Protein AF-A0A1V5A5C5-F1 (afdb_monomer_lite)

Secondary structure (DSSP, 8-state):
--EE-TTT-PEEPTT-SB-TTT-PBPPPPPPPPPPPPPPPPPPPPPP--PPPPPPPP---PPPP----SSHHHHHHHHHHTSS------PPPPP---------PPPP---PPPPP---------------------HHHHHHHHHHHHHTTT-SB--PPPP-SSPBPEEEES--HHHHHHHHHHHHHHHHH-SS--B-SSPEESS-SSEEEEEE-HHHHHT---SSS-GGG-EEEEETTEEEEEEETTEEEEETT--HHHHHHHHHHHHHHHTT--S-BSS-TTSTTBTTT----S--HHHHHHHHHHTSTT--TT-BHHHHHHHHH--

Foldseek 3Di:
DFDADPVPRHTDDPPDQADPVPRHGDDDDDPDDDDDDDDDDDDDDDDDDDDDDDDDDDDDDDDDDDDDPPVVVVVVVVVVVVPDDDDDDDDDDDDDDDDDDDDDDDDDDDDDDDDDDDDDDDDPPPPPPPPPVVQDLVNLLVVLLQQQCVVPDFWQAADAFDPDAFAEEEEPDDVVLLVLVLVVQVLLQVQFDGHHHDSHYHYDQDTNAYEYEDAQVVVVPDDCPDPPVVLWDWDDDPNGTQWITRQRYIYGHNPDDDQSNLLSSVVNVVSNRRRVGADPDDCQASRHPDVSRHNDHDPSRSSSSSLSRDPLHGGGDGSVSSCCVRPPD

pLDDT: mean 77.26, std 22.1, range [31.77, 98.44]

Sequence (329 aa):
MARFCEKCGASLAGNAQFCEECGAPVPAEAPAPPPQPNASAPAPLPGLGTPPKKGPAPSKKGLPLPLIIGAGAAVVILIAAIAIVPGLISPEPANGSLPGGTIPPTPTSSLEPGPVDTAPSETEVAVQVTRDTGISTEDINLHFMDVAFGGGNLFLERLPLSSKRTTISLNAGEESDKVLIESFASNFNLLSQSNKLFENTKTGQTGDIRIKFLPSDGLKAIDLTSDMKWLNREYTRDGITCAKIKGYDIYLNSDMEGDMRDHYLLRSLLYTLGFKGDSLHYQDSIFAYPENTMTELSFLDEKTLQVMYGLGMNNGMTVEDVKRVLFFR

Radius of gyration: 32.66 Å; chains: 1; bounding box: 75×74×102 Å

Structure (mmCIF, N/CA/C/O backbone):
data_AF-A0A1V5A5C5-F1
#
_entry.id   AF-A0A1V5A5C5-F1
#
loop_
_atom_site.group_PDB
_atom_site.id
_atom_site.type_symbol
_atom_site.label_atom_id
_atom_site.label_alt_id
_atom_site.label_comp_id
_atom_site.label_asym_id
_atom_site.label_entity_id
_atom_site.label_seq_id
_atom_site.pdbx_PDB_ins_code
_atom_site.Cartn_x
_atom_site.Cartn_y
_atom_site.Cartn_z
_atom_site.occupancy
_atom_site.B_iso_or_equiv
_atom_site.auth_seq_id
_atom_site.auth_comp_id
_atom_site.auth_asym_id
_atom_site.auth_atom_id
_atom_site.pdbx_PDB_model_num
ATOM 1 N N . MET A 1 1 ? -12.096 25.585 36.756 1.00 53.38 1 MET A N 1
ATOM 2 C CA . MET A 1 1 ? -11.545 24.299 36.278 1.00 53.38 1 MET A CA 1
ATOM 3 C C . MET A 1 1 ? -11.355 24.434 34.778 1.00 53.38 1 MET A C 1
ATOM 5 O O . MET A 1 1 ? -12.275 24.923 34.136 1.00 53.38 1 MET A O 1
ATOM 9 N N . ALA A 1 2 ? -10.172 24.127 34.242 1.00 62.50 2 ALA A N 1
ATOM 10 C CA . ALA A 1 2 ? -9.952 24.162 32.795 1.00 62.50 2 ALA A CA 1
ATOM 11 C C . ALA A 1 2 ? -10.708 22.992 32.151 1.00 62.50 2 ALA A C 1
ATOM 13 O O . ALA A 1 2 ? -10.611 21.865 32.637 1.00 62.50 2 ALA A O 1
ATOM 14 N N . ARG A 1 3 ? -11.501 23.276 31.116 1.00 79.75 3 ARG A N 1
ATOM 15 C CA . ARG A 1 3 ? -12.248 22.275 30.345 1.00 79.75 3 ARG A CA 1
ATOM 16 C C . ARG A 1 3 ? -11.501 22.037 29.040 1.00 79.75 3 ARG A C 1
ATOM 18 O O . ARG A 1 3 ? -10.964 22.986 28.476 1.00 79.75 3 ARG A O 1
ATOM 25 N N . PHE A 1 4 ? -11.466 20.797 28.571 1.00 88.19 4 PHE A N 1
ATOM 26 C CA . PHE A 1 4 ? -10.759 20.421 27.347 1.00 88.19 4 PHE A CA 1
ATOM 27 C C . PHE A 1 4 ? -11.715 19.735 26.377 1.00 88.19 4 PHE A C 1
ATOM 29 O O . PHE A 1 4 ? -12.652 19.058 26.795 1.00 88.19 4 PHE A O 1
ATOM 36 N N . CYS A 1 5 ? -11.487 19.926 25.082 1.00 88.38 5 CYS A N 1
ATOM 37 C CA . CYS A 1 5 ? -12.267 19.286 24.038 1.00 88.38 5 CYS A CA 1
ATOM 38 C C . CYS A 1 5 ? -11.999 17.780 24.026 1.00 88.38 5 CYS A C 1
ATOM 40 O O . CYS A 1 5 ? -10.864 17.352 23.839 1.00 88.38 5 CYS A O 1
ATOM 42 N N . GLU A 1 6 ? -13.047 16.969 24.134 1.00 85.44 6 GLU A N 1
ATOM 43 C CA . GLU A 1 6 ? -12.933 15.504 24.108 1.00 85.44 6 GLU A CA 1
ATOM 44 C C . GLU A 1 6 ? -12.547 14.951 22.724 1.00 85.44 6 GLU A C 1
ATOM 46 O O . GLU A 1 6 ? -12.132 13.800 22.610 1.00 85.44 6 GLU A O 1
ATOM 51 N N . LYS A 1 7 ? -12.667 15.764 21.663 1.00 86.75 7 LYS A N 1
ATOM 52 C CA . LYS A 1 7 ? -12.306 15.380 20.290 1.00 86.75 7 LYS A CA 1
ATOM 53 C C . LYS A 1 7 ? -10.852 15.680 19.928 1.00 86.75 7 LYS A C 1
ATOM 55 O O . LYS A 1 7 ? -10.238 14.859 19.257 1.00 86.75 7 LYS A O 1
ATOM 60 N N . CYS A 1 8 ? -10.309 16.832 20.330 1.00 88.19 8 CYS A N 1
ATOM 61 C CA . CYS A 1 8 ? -8.962 17.263 19.922 1.00 88.19 8 CYS A CA 1
ATOM 62 C C . CYS A 1 8 ? -8.024 17.645 21.080 1.00 88.19 8 CYS A C 1
ATOM 64 O O . CYS A 1 8 ? -6.849 17.906 20.844 1.00 88.19 8 CYS A O 1
ATOM 66 N N . GLY A 1 9 ? -8.514 17.698 22.322 1.00 87.62 9 GLY A N 1
ATOM 67 C CA . GLY A 1 9 ? -7.718 18.045 23.504 1.00 87.62 9 GLY A CA 1
ATOM 68 C C . GLY A 1 9 ? -7.466 19.543 23.719 1.00 87.62 9 GLY A C 1
ATOM 69 O O . GLY A 1 9 ? -6.810 19.904 24.693 1.00 87.62 9 GLY A O 1
ATOM 70 N N . ALA A 1 10 ? -7.988 20.426 22.861 1.00 89.69 10 ALA A N 1
ATOM 71 C CA . ALA A 1 10 ? -7.821 21.874 23.008 1.00 89.69 10 ALA A CA 1
ATOM 72 C C . ALA A 1 10 ? -8.503 22.418 24.275 1.00 89.69 10 ALA A C 1
ATOM 74 O O . ALA A 1 10 ? -9.561 21.931 24.678 1.00 89.69 10 ALA A O 1
ATOM 75 N N . SER A 1 11 ? -7.920 23.452 24.888 1.00 88.38 11 SER A N 1
ATOM 76 C CA . SER A 1 11 ? -8.532 24.142 26.030 1.00 88.38 11 SER A CA 1
ATOM 77 C C . SER A 1 11 ? -9.768 24.914 25.574 1.00 88.38 11 SER A C 1
ATOM 79 O O . SER A 1 11 ? -9.698 25.716 24.649 1.00 88.38 11 SER A O 1
ATOM 81 N N . LEU A 1 12 ? -10.896 24.699 26.243 1.00 84.31 12 LEU A N 1
ATOM 82 C CA . LEU A 1 12 ? -12.166 25.347 25.938 1.00 84.31 12 LEU A CA 1
ATOM 83 C C . LEU A 1 12 ? -12.383 26.557 26.849 1.00 84.31 12 LEU A C 1
ATOM 85 O O . LEU A 1 12 ? -12.164 26.485 28.063 1.00 84.31 12 LEU A O 1
ATOM 89 N N . ALA A 1 13 ? -12.866 27.660 26.275 1.00 78.25 13 ALA A N 1
ATOM 90 C CA . ALA A 1 13 ? -13.385 28.775 27.058 1.00 78.25 13 ALA A CA 1
ATOM 91 C C . ALA A 1 13 ? -14.605 28.316 27.881 1.00 78.25 13 ALA A C 1
ATOM 93 O O . ALA A 1 13 ? -15.358 27.436 27.463 1.00 78.25 13 ALA A O 1
ATOM 94 N N . GLY A 1 14 ? -14.804 28.895 29.070 1.00 71.25 14 GLY A N 1
ATOM 95 C CA . GLY A 1 14 ? -15.734 28.365 30.083 1.00 71.25 14 GLY A CA 1
ATOM 96 C C . GLY A 1 14 ? -17.193 28.192 29.630 1.00 71.25 14 GLY A C 1
ATOM 97 O O . GLY A 1 14 ? -17.904 27.364 30.195 1.00 71.25 14 GLY A O 1
ATOM 98 N N . ASN A 1 15 ? -17.621 28.929 28.604 1.00 75.00 15 ASN A N 1
ATOM 99 C CA . ASN A 1 15 ? -18.960 28.895 28.013 1.00 75.00 15 ASN A CA 1
ATOM 100 C C . ASN A 1 15 ? -18.966 28.532 26.513 1.00 75.00 15 ASN A C 1
ATOM 102 O O . ASN A 1 15 ? -19.977 28.759 25.846 1.00 75.00 15 ASN A O 1
ATOM 106 N N . ALA A 1 16 ? -17.865 27.998 25.974 1.00 78.75 16 ALA A N 1
ATOM 107 C CA . ALA A 1 16 ? -17.783 27.603 24.572 1.00 78.75 16 ALA A CA 1
ATOM 108 C C . ALA A 1 16 ? -18.803 26.493 24.265 1.00 78.75 16 ALA A C 1
ATOM 110 O O . ALA A 1 16 ? -18.774 25.434 24.887 1.00 78.75 16 ALA A O 1
ATOM 111 N N . GLN A 1 17 ? -19.707 26.749 23.315 1.00 82.88 17 GLN A N 1
ATOM 112 C CA . GLN A 1 17 ? -20.674 25.763 22.802 1.00 82.88 17 GLN A CA 1
ATOM 113 C C . GLN A 1 17 ? -20.057 24.872 21.713 1.00 82.88 17 GLN A C 1
ATOM 115 O O . GLN A 1 17 ? -20.564 23.792 21.431 1.00 82.88 17 GLN A O 1
ATOM 120 N N . PHE A 1 18 ? -18.951 25.319 21.115 1.00 87.75 18 PHE A N 1
ATOM 121 C CA . PHE A 1 18 ? -18.197 24.613 20.084 1.00 87.75 18 PHE A CA 1
ATOM 122 C C . PHE A 1 18 ? -16.702 24.824 20.325 1.00 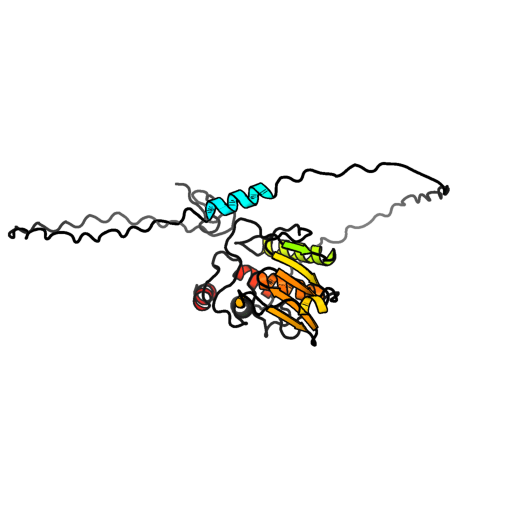87.75 18 PHE A C 1
ATOM 124 O O . PHE A 1 18 ? -16.292 25.854 20.860 1.00 87.75 18 PHE A O 1
ATOM 131 N N . CYS A 1 19 ? -15.884 23.849 19.946 1.00 88.94 19 CYS A N 1
ATOM 132 C CA . CYS A 1 19 ? -14.436 23.973 19.990 1.00 88.94 19 CYS A CA 1
ATOM 133 C C . CYS A 1 19 ? -13.950 24.853 18.834 1.00 88.94 19 CYS A C 1
ATOM 135 O O . CYS A 1 19 ? -14.170 24.510 17.676 1.00 88.94 19 CYS A O 1
ATOM 137 N N . GLU A 1 20 ? -13.245 25.939 19.141 1.00 86.62 20 GLU A N 1
ATOM 138 C CA . GLU A 1 20 ? -12.708 26.866 18.131 1.00 86.62 20 GLU A CA 1
ATOM 139 C C . GLU A 1 20 ? -11.591 26.239 17.275 1.00 86.62 20 GLU A C 1
ATOM 141 O O . GLU A 1 20 ? -11.364 26.676 16.154 1.00 86.62 20 GLU A O 1
ATOM 146 N N . GLU A 1 21 ? -10.953 25.168 17.762 1.00 87.75 21 GLU A N 1
ATOM 147 C CA . GLU A 1 21 ? -9.855 24.479 17.065 1.00 87.75 21 GLU A CA 1
ATOM 148 C C . GLU A 1 21 ? -10.325 23.356 16.125 1.00 87.75 21 GLU A C 1
ATOM 150 O O . GLU A 1 21 ? -9.694 23.095 15.107 1.00 87.75 21 GLU A O 1
ATOM 155 N N . CYS A 1 22 ? -11.415 22.646 16.449 1.00 87.12 22 CYS A N 1
ATOM 156 C CA . CYS A 1 22 ? -11.867 21.489 15.652 1.00 87.12 22 CYS A CA 1
ATOM 157 C C . CYS A 1 22 ? -13.348 21.512 15.252 1.00 87.12 22 CYS A C 1
ATOM 159 O O . CYS A 1 22 ? -13.818 20.584 14.598 1.00 87.12 22 CYS A O 1
ATOM 161 N N . GLY A 1 23 ? -14.106 22.529 15.671 1.00 85.31 23 GLY A N 1
ATOM 162 C CA . GLY A 1 23 ? -15.528 22.693 15.353 1.00 85.31 23 GLY A CA 1
ATOM 163 C C . GLY A 1 23 ? -16.480 21.743 16.088 1.00 85.31 23 GLY A C 1
ATOM 164 O O . GLY A 1 23 ? -17.691 21.813 15.883 1.00 85.31 23 GLY A O 1
ATOM 165 N N . ALA A 1 24 ? -15.977 20.855 16.951 1.00 88.25 24 ALA A N 1
ATOM 166 C CA . ALA A 1 24 ? -16.820 19.899 17.665 1.00 88.25 24 ALA A CA 1
ATOM 167 C C . ALA A 1 24 ? -17.759 20.602 18.670 1.00 88.25 24 ALA A C 1
ATOM 169 O O . ALA A 1 24 ? -17.289 21.464 19.419 1.00 88.25 24 ALA A O 1
ATOM 170 N N . PRO A 1 25 ? -19.054 20.231 18.742 1.00 86.94 25 PRO A N 1
ATOM 171 C CA . PRO A 1 25 ? -19.970 20.766 19.746 1.00 86.94 25 PRO A CA 1
ATOM 172 C C . PRO A 1 25 ? -19.554 20.316 21.149 1.00 86.94 25 PRO A C 1
ATOM 174 O O . PRO A 1 25 ? -19.213 19.153 21.370 1.00 86.94 25 PRO A O 1
ATOM 177 N N . VAL A 1 26 ? -19.582 21.245 22.100 1.00 83.88 26 VAL A N 1
ATOM 178 C CA . VAL A 1 26 ? -19.263 21.008 23.509 1.00 83.88 26 VAL A CA 1
ATOM 179 C C . VAL A 1 26 ? -20.575 20.752 24.254 1.00 83.88 26 VAL A C 1
ATOM 181 O O . VAL A 1 26 ? -21.445 21.626 24.256 1.00 83.88 26 VAL A O 1
ATOM 184 N N . PRO A 1 27 ? -20.753 19.584 24.897 1.00 74.12 27 PRO A N 1
ATOM 185 C CA . PRO A 1 27 ? -21.960 19.298 25.663 1.00 74.12 27 PRO A CA 1
ATOM 186 C C . PRO A 1 27 ? -22.161 20.322 26.791 1.00 74.12 27 PRO A C 1
ATOM 188 O O . PRO A 1 27 ? -21.277 20.528 27.628 1.00 74.12 27 PRO A O 1
ATOM 191 N N . ALA A 1 28 ? -23.331 20.964 26.830 1.00 67.25 28 ALA A N 1
ATOM 192 C CA . ALA A 1 28 ? -23.714 21.825 27.944 1.00 67.25 28 ALA A CA 1
ATOM 193 C C . ALA A 1 28 ? -23.845 20.979 29.222 1.00 67.25 28 ALA A C 1
ATOM 195 O O . ALA A 1 28 ? -24.533 19.959 29.235 1.00 67.25 28 ALA A O 1
ATOM 196 N N . GLU A 1 29 ? -23.169 21.387 30.298 1.00 58.50 29 GLU A N 1
ATOM 197 C CA . GLU A 1 29 ? -23.224 20.672 31.576 1.00 58.50 29 GLU A CA 1
ATOM 198 C C . GLU A 1 29 ? -24.619 20.837 32.178 1.00 58.50 29 GLU A C 1
ATOM 200 O O . GLU A 1 29 ? -25.048 21.955 32.476 1.00 58.50 29 GLU A O 1
ATOM 205 N N . ALA A 1 30 ? -25.344 19.729 32.328 1.00 49.28 30 ALA A N 1
ATOM 206 C CA . ALA A 1 30 ? -26.589 19.723 33.078 1.00 49.28 30 ALA A CA 1
ATOM 207 C C . ALA A 1 30 ? -26.289 20.067 34.551 1.00 49.28 30 ALA A C 1
ATOM 209 O O . ALA A 1 30 ? -25.288 19.584 35.090 1.00 49.28 30 ALA A O 1
ATOM 210 N N . PRO A 1 31 ? -27.125 20.877 35.227 1.00 46.66 31 PRO A N 1
ATOM 211 C CA . PRO A 1 31 ? -26.925 21.191 36.636 1.00 46.66 31 PRO A CA 1
ATOM 212 C C . PRO A 1 31 ? -26.868 19.912 37.474 1.00 46.66 31 PRO A C 1
ATOM 214 O O . PRO A 1 31 ? -27.712 19.026 37.326 1.00 46.66 31 PRO A O 1
ATOM 217 N N . ALA A 1 32 ? -25.870 19.830 38.356 1.00 51.19 32 ALA A N 1
ATOM 218 C CA . ALA A 1 32 ? -25.685 18.696 39.250 1.00 51.19 32 ALA A CA 1
ATOM 219 C C . ALA A 1 32 ? -26.963 18.425 40.075 1.00 51.19 32 ALA A C 1
ATOM 221 O O . ALA A 1 32 ? -27.567 19.373 40.592 1.00 51.19 32 ALA A O 1
ATOM 222 N N . PRO A 1 33 ? -27.380 17.155 40.227 1.00 57.22 33 PRO A N 1
ATOM 223 C CA . PRO A 1 33 ? -28.524 16.816 41.058 1.00 57.22 33 PRO A CA 1
ATOM 224 C C . PRO A 1 33 ? -28.232 17.152 42.534 1.00 57.22 33 PRO A C 1
ATOM 226 O O . PRO A 1 33 ? -27.095 16.992 42.992 1.00 57.22 33 PRO A O 1
ATOM 229 N N . PRO A 1 34 ? -29.235 17.632 43.291 1.00 56.78 34 PRO A N 1
ATOM 230 C CA . PRO A 1 34 ? -29.052 18.032 44.681 1.00 56.78 34 PRO A CA 1
ATOM 231 C C . PRO A 1 34 ? -28.662 16.841 45.576 1.00 56.78 34 PRO A C 1
ATOM 233 O O . PRO A 1 34 ? -29.049 15.702 45.301 1.00 56.78 34 PRO A O 1
ATOM 236 N N . PRO A 1 35 ? -27.913 17.090 46.666 1.00 48.81 35 PRO A N 1
ATOM 237 C CA . PRO A 1 35 ? -27.398 16.041 47.540 1.00 48.81 35 PRO A CA 1
ATOM 238 C C . PRO A 1 35 ? -28.535 15.268 48.221 1.00 48.81 35 PRO A C 1
ATOM 240 O O . PRO A 1 35 ? -29.366 15.848 48.923 1.00 48.81 35 PRO A O 1
ATOM 243 N N . GLN A 1 36 ? -28.556 13.945 48.032 1.00 52.06 36 GLN A N 1
ATOM 244 C CA . GLN A 1 36 ? -29.466 13.057 48.753 1.00 52.06 36 GLN A CA 1
ATOM 245 C C . GLN A 1 36 ? -29.049 12.926 50.234 1.00 52.06 36 GLN A C 1
ATOM 247 O O . GLN A 1 36 ? -27.866 12.722 50.515 1.00 52.06 36 GLN A O 1
ATOM 252 N N . PRO A 1 37 ? -29.997 12.999 51.189 1.00 44.28 37 PRO A N 1
ATOM 253 C CA . PRO A 1 37 ? -29.733 12.791 52.611 1.00 44.28 37 PRO A CA 1
ATOM 254 C C . PRO A 1 37 ? -29.318 11.348 52.929 1.00 44.28 37 PRO A C 1
ATOM 256 O O . PRO A 1 37 ? -29.931 10.395 52.450 1.00 44.28 37 PRO A O 1
ATOM 259 N N . ASN A 1 38 ? -28.306 11.208 53.789 1.00 47.88 38 ASN A N 1
ATOM 260 C CA . ASN A 1 38 ? -27.811 9.942 54.332 1.00 47.88 38 ASN A CA 1
ATOM 261 C C . ASN A 1 38 ? -28.941 9.068 54.900 1.00 47.88 38 ASN A C 1
ATOM 263 O O . ASN A 1 38 ? -29.617 9.461 55.852 1.00 47.88 38 ASN A O 1
ATOM 267 N N . ALA A 1 39 ? -29.077 7.852 54.368 1.00 39.88 39 ALA A N 1
ATOM 268 C CA . ALA A 1 39 ? -29.822 6.773 55.001 1.00 39.88 39 ALA A CA 1
ATOM 269 C C . ALA A 1 39 ? -28.892 5.960 55.918 1.00 39.88 39 ALA A C 1
ATOM 271 O O . ALA A 1 39 ? -27.743 5.668 55.590 1.00 39.88 39 ALA A O 1
ATOM 272 N N . SER A 1 40 ? -29.423 5.659 57.095 1.00 44.81 40 SER A N 1
ATOM 273 C CA . SER A 1 40 ? -28.767 5.205 58.317 1.00 44.81 40 SER A CA 1
ATOM 274 C C . SER A 1 40 ? -28.024 3.864 58.240 1.00 44.81 40 SER A C 1
ATOM 276 O O . SER A 1 40 ? -28.415 2.938 57.534 1.00 44.81 40 SER A O 1
ATOM 278 N N . ALA A 1 41 ? -26.984 3.761 59.073 1.00 43.97 41 ALA A N 1
ATOM 279 C CA . ALA A 1 41 ? -26.229 2.551 59.390 1.00 43.97 41 ALA A CA 1
ATOM 280 C C . ALA A 1 41 ? -27.103 1.415 59.977 1.00 43.97 41 ALA A C 1
ATOM 282 O O . ALA A 1 41 ? -28.035 1.704 60.734 1.00 43.97 41 ALA A O 1
ATOM 283 N N . PRO A 1 42 ? -26.772 0.129 59.743 1.00 49.44 42 PRO A N 1
ATOM 284 C CA . PRO A 1 42 ? -27.319 -0.978 60.524 1.00 49.44 42 PRO A CA 1
ATOM 285 C C . PRO A 1 42 ? -26.643 -1.083 61.903 1.00 49.44 42 PRO A C 1
ATOM 287 O O . PRO A 1 42 ? -25.438 -0.877 62.042 1.00 49.44 42 PRO A O 1
ATOM 290 N N . ALA A 1 43 ? -27.439 -1.421 62.919 1.00 43.78 43 ALA A N 1
ATOM 291 C CA . ALA A 1 43 ? -27.042 -1.580 64.319 1.00 43.78 43 ALA A CA 1
ATOM 292 C C . ALA A 1 43 ? -26.103 -2.790 64.579 1.00 43.78 43 ALA A C 1
ATOM 294 O O . ALA A 1 43 ? -26.062 -3.717 63.766 1.00 43.78 43 ALA A O 1
ATOM 295 N N . PRO A 1 44 ? -25.377 -2.834 65.720 1.00 45.50 44 PRO A N 1
ATOM 296 C CA . PRO A 1 44 ? -24.446 -3.914 66.052 1.00 45.50 44 PRO A CA 1
ATOM 297 C C . PRO A 1 44 ? -25.165 -5.156 66.602 1.00 45.50 44 PRO A C 1
ATOM 299 O O . PRO A 1 44 ? -26.058 -5.046 67.442 1.00 45.50 44 PRO A O 1
ATOM 302 N N . LEU A 1 45 ? -24.715 -6.346 66.193 1.00 53.97 45 LEU A N 1
ATOM 303 C CA . LEU A 1 45 ? -25.088 -7.628 66.803 1.00 53.97 45 LEU A CA 1
ATOM 304 C C . LEU A 1 45 ? -24.129 -7.986 67.962 1.00 53.97 45 LEU A C 1
ATOM 306 O O . LEU A 1 45 ? -22.921 -7.767 67.828 1.00 53.97 45 LEU A O 1
ATOM 310 N N . PRO A 1 46 ? -24.618 -8.566 69.079 1.00 46.72 46 PRO A N 1
ATOM 311 C CA . PRO A 1 46 ? -23.778 -9.037 70.182 1.00 46.72 46 PRO A CA 1
ATOM 312 C C . PRO A 1 46 ? -23.008 -10.308 69.807 1.00 46.72 46 PRO A C 1
ATOM 314 O O . PRO A 1 46 ? -23.536 -11.201 69.147 1.00 46.72 46 PRO A O 1
ATOM 317 N N . GLY A 1 47 ? -21.755 -10.389 70.253 1.00 40.66 47 GLY A N 1
ATOM 318 C CA . GLY A 1 47 ? -20.858 -11.500 69.953 1.00 40.66 47 GLY A CA 1
ATOM 319 C C . GLY A 1 47 ? -21.159 -12.793 70.712 1.00 40.66 47 GLY A C 1
ATOM 320 O O . GLY A 1 47 ? -21.719 -12.770 71.800 1.00 40.66 47 GLY A O 1
ATOM 321 N N . LEU A 1 48 ? -20.689 -13.907 70.147 1.00 38.66 48 LEU A N 1
ATOM 322 C CA . LEU A 1 48 ? -20.064 -15.030 70.852 1.00 38.66 48 LEU A CA 1
ATOM 323 C C . LEU A 1 48 ? -19.400 -15.944 69.805 1.00 38.66 48 LEU A C 1
ATOM 325 O O . LEU A 1 48 ? -20.056 -16.381 68.865 1.00 38.66 48 LEU A O 1
ATOM 329 N N . GLY A 1 49 ? -18.112 -16.250 69.971 1.00 37.38 49 GLY A N 1
ATOM 330 C CA . GLY A 1 49 ? -17.422 -17.258 69.160 1.00 37.38 49 GLY A CA 1
ATOM 331 C C . GLY A 1 49 ? -15.949 -16.940 68.932 1.00 37.38 49 GLY A C 1
ATOM 332 O O . GLY A 1 49 ? -15.593 -16.145 68.072 1.00 37.38 49 GLY A O 1
ATOM 333 N N . THR A 1 50 ? -15.094 -17.557 69.735 1.00 46.59 50 THR A N 1
ATOM 334 C CA . THR A 1 50 ? -13.629 -17.507 69.684 1.00 46.59 50 THR A CA 1
ATOM 335 C C . THR A 1 50 ? -13.044 -17.921 68.319 1.00 46.59 50 THR A C 1
ATOM 337 O O . THR A 1 50 ? -13.590 -18.805 67.658 1.00 46.59 50 THR A O 1
ATOM 340 N N . PRO A 1 51 ? -11.900 -17.347 67.893 1.00 51.78 51 PRO A N 1
ATOM 341 C CA . PRO A 1 51 ? -11.255 -17.720 66.635 1.00 51.78 51 PRO A CA 1
ATOM 342 C C . PRO A 1 51 ? -10.506 -19.062 66.761 1.00 51.78 51 PRO A C 1
ATOM 344 O O . PRO A 1 51 ? -9.752 -19.250 67.724 1.00 51.78 51 PRO A O 1
ATOM 347 N N . PRO A 1 52 ? -10.632 -19.993 65.795 1.00 46.81 52 PRO A N 1
ATOM 348 C CA . PRO A 1 52 ? -9.768 -21.160 65.734 1.00 46.81 52 PRO A CA 1
ATOM 349 C C . PRO A 1 52 ? -8.382 -20.792 65.181 1.00 46.81 52 PRO A C 1
ATOM 351 O O . PRO A 1 52 ? -8.201 -19.888 64.366 1.00 46.81 52 PRO A O 1
ATOM 354 N N . LYS A 1 53 ? -7.391 -21.515 65.700 1.00 44.41 53 LYS A N 1
ATOM 355 C CA . LYS A 1 53 ? -5.944 -21.339 65.544 1.00 44.41 53 LYS A CA 1
ATOM 356 C C . LYS A 1 53 ? -5.476 -21.236 64.083 1.00 44.41 53 LYS A C 1
ATOM 358 O O . LYS A 1 53 ? -5.868 -22.035 63.238 1.00 44.41 53 LYS A O 1
ATOM 363 N N . LYS A 1 54 ? -4.522 -20.324 63.844 1.00 43.41 54 LYS A N 1
ATOM 364 C CA . LYS A 1 54 ? -3.642 -20.293 62.661 1.00 43.41 54 LYS A CA 1
ATOM 365 C C . LYS A 1 54 ? -2.999 -21.670 62.440 1.00 43.41 54 LYS A C 1
ATOM 367 O O . LYS A 1 54 ? -2.217 -22.120 63.276 1.00 43.41 54 LYS A O 1
ATOM 372 N N . GLY A 1 55 ? -3.298 -22.293 61.303 1.00 43.00 55 GLY A N 1
ATOM 373 C CA . GLY A 1 55 ? -2.483 -23.363 60.726 1.00 43.00 55 GLY A CA 1
ATOM 374 C C . GLY A 1 55 ? -1.267 -22.782 59.985 1.00 43.00 55 GLY A C 1
ATOM 375 O O . GLY A 1 55 ? -1.323 -21.633 59.539 1.00 43.00 55 GLY A O 1
ATOM 376 N N . PRO A 1 56 ? -0.152 -23.523 59.883 1.00 45.72 56 PRO A N 1
ATOM 377 C CA . PRO A 1 56 ? 1.098 -23.006 59.342 1.00 45.72 56 PRO A CA 1
ATOM 378 C C . PRO A 1 56 ? 1.057 -22.867 57.813 1.00 45.72 56 PRO A C 1
ATOM 380 O O . PRO A 1 56 ? 0.492 -23.696 57.102 1.00 45.72 56 PRO A O 1
ATOM 383 N N . ALA A 1 57 ? 1.687 -21.799 57.323 1.00 48.31 57 ALA A N 1
ATOM 384 C CA . ALA A 1 57 ? 1.867 -21.501 55.907 1.00 48.31 57 ALA A CA 1
ATOM 385 C C . ALA A 1 57 ? 2.738 -22.565 55.203 1.00 48.31 57 ALA A C 1
ATOM 387 O O . ALA A 1 57 ? 3.771 -22.956 55.755 1.00 48.31 57 ALA A O 1
ATOM 388 N N . PRO A 1 58 ? 2.401 -22.995 53.971 1.00 45.94 58 PRO A N 1
ATOM 389 C CA . PRO A 1 58 ? 3.290 -23.826 53.174 1.00 45.94 58 PRO A CA 1
ATOM 390 C C . PRO A 1 58 ? 4.369 -22.965 52.504 1.00 45.94 58 PRO A C 1
ATOM 392 O O . PRO A 1 58 ? 4.123 -22.222 51.554 1.00 45.94 58 PRO A O 1
ATOM 395 N N . SER A 1 59 ? 5.595 -23.102 52.999 1.00 53.06 59 SER A N 1
ATOM 396 C CA . SER A 1 59 ? 6.828 -22.620 52.387 1.00 53.06 59 SER A CA 1
ATOM 397 C C . SER A 1 59 ? 7.143 -23.427 51.123 1.00 53.06 59 SER A C 1
ATOM 399 O O . SER A 1 59 ? 7.592 -24.573 51.183 1.00 53.06 59 SER A O 1
ATOM 401 N N . LYS A 1 60 ? 6.927 -22.836 49.942 1.00 43.72 60 LYS A N 1
ATOM 402 C CA . LYS A 1 60 ? 7.462 -23.396 48.695 1.00 43.72 60 LYS A CA 1
ATOM 403 C C . LYS A 1 60 ? 8.898 -22.918 48.503 1.00 43.72 60 LYS A C 1
ATOM 405 O O . LYS A 1 60 ? 9.169 -21.735 48.327 1.00 43.72 60 LYS A O 1
ATOM 410 N N . LYS A 1 61 ? 9.799 -23.893 48.617 1.00 37.97 61 LYS A N 1
ATOM 411 C CA . LYS A 1 61 ? 11.250 -23.813 48.462 1.00 37.97 61 LYS A CA 1
ATOM 412 C C . LYS A 1 61 ? 11.617 -23.207 47.106 1.00 37.97 61 LYS A C 1
ATOM 414 O O . LYS A 1 61 ? 11.152 -23.684 46.074 1.00 37.97 61 LYS A O 1
ATOM 419 N N . GLY A 1 62 ? 12.467 -22.183 47.137 1.00 40.31 62 GLY A N 1
ATOM 420 C CA . GLY A 1 62 ? 13.125 -21.651 45.951 1.00 40.31 62 GLY A CA 1
ATOM 421 C C . GLY A 1 62 ? 14.049 -22.699 45.336 1.00 40.31 62 GLY A C 1
ATOM 422 O O . GLY A 1 62 ? 14.797 -23.375 46.043 1.00 40.31 62 GLY A O 1
ATOM 423 N N . LEU A 1 63 ? 13.963 -22.838 44.018 1.00 45.09 63 LEU A N 1
ATOM 424 C CA . LEU A 1 63 ? 14.906 -23.596 43.211 1.00 45.09 63 LEU A CA 1
ATOM 425 C C . LEU A 1 63 ? 16.050 -22.649 42.803 1.00 45.09 63 LEU A C 1
ATOM 427 O O . LEU A 1 63 ? 15.758 -21.569 42.286 1.00 45.09 63 LEU A O 1
ATOM 431 N N . PRO A 1 64 ? 17.329 -23.000 43.021 1.00 54.72 64 PRO A N 1
ATOM 432 C CA . PRO A 1 64 ? 18.441 -22.207 42.526 1.00 54.72 64 PRO A CA 1
ATOM 433 C C . PRO A 1 64 ? 18.750 -22.617 41.083 1.00 54.72 64 PRO A C 1
ATOM 435 O O . PRO A 1 64 ? 19.007 -23.791 40.819 1.00 54.72 64 PRO A O 1
ATOM 438 N N . LEU A 1 65 ? 18.774 -21.661 40.154 1.00 35.62 65 LEU A N 1
ATOM 439 C CA . LEU A 1 65 ? 19.436 -21.867 38.867 1.00 35.62 65 LEU A CA 1
ATOM 440 C C . LEU A 1 65 ? 20.254 -20.619 38.490 1.00 35.62 65 LEU A C 1
ATOM 442 O O . LEU A 1 65 ? 19.672 -19.582 38.169 1.00 35.62 65 LEU A O 1
ATOM 446 N N . PRO A 1 66 ? 21.597 -20.689 38.576 1.00 50.00 66 PRO A N 1
ATOM 447 C CA . PRO A 1 66 ? 22.488 -19.698 37.990 1.00 50.00 66 PRO A CA 1
ATOM 448 C C . PRO A 1 66 ? 22.579 -19.921 36.469 1.00 50.00 66 PRO A C 1
ATOM 450 O O . PRO A 1 66 ? 22.187 -20.981 35.987 1.00 50.00 66 PRO A O 1
ATOM 453 N N . LEU A 1 67 ? 23.187 -18.958 35.759 1.00 49.38 67 LEU A N 1
ATOM 454 C CA . LEU A 1 67 ? 23.684 -19.040 34.367 1.00 49.38 67 LEU A CA 1
ATOM 455 C C . LEU A 1 67 ? 22.857 -18.322 33.276 1.00 49.38 67 LEU A C 1
ATOM 457 O O . LEU A 1 67 ? 22.414 -18.943 32.321 1.00 49.38 67 LEU A O 1
ATOM 461 N N . ILE A 1 68 ? 22.766 -16.984 33.342 1.00 49.16 68 ILE A N 1
ATOM 462 C CA . ILE A 1 68 ? 22.723 -16.119 32.138 1.00 49.16 68 ILE A CA 1
ATOM 463 C C . ILE A 1 68 ? 23.597 -14.873 32.379 1.00 49.16 68 ILE A C 1
ATOM 465 O O . ILE A 1 68 ? 23.139 -13.737 32.397 1.00 49.16 68 ILE A O 1
ATOM 469 N N . ILE A 1 69 ? 24.894 -15.088 32.600 1.00 49.81 69 ILE A N 1
ATOM 470 C CA . ILE A 1 69 ? 25.930 -14.058 32.433 1.00 49.81 69 ILE A CA 1
ATOM 471 C C . ILE A 1 69 ? 26.984 -14.699 31.531 1.00 49.81 69 ILE A C 1
ATOM 473 O O . ILE A 1 69 ? 27.970 -15.257 31.991 1.00 49.81 69 ILE A O 1
ATOM 477 N N . GLY A 1 70 ? 26.693 -14.745 30.234 1.00 45.44 70 GLY A N 1
ATOM 478 C CA . GLY A 1 70 ? 27.564 -15.395 29.248 1.00 45.44 70 GLY A CA 1
ATOM 479 C C . GLY A 1 70 ? 27.305 -14.953 27.810 1.00 45.44 70 GLY A C 1
ATOM 480 O O . GLY A 1 70 ? 28.230 -14.929 27.011 1.00 45.44 70 GLY A O 1
ATOM 481 N N . ALA A 1 71 ? 26.087 -14.503 27.490 1.00 47.06 71 ALA A N 1
ATOM 482 C CA . ALA A 1 71 ? 25.772 -13.988 26.155 1.00 47.06 71 ALA A CA 1
ATOM 483 C C . ALA A 1 71 ? 26.046 -12.477 25.993 1.00 47.06 71 ALA A C 1
ATOM 485 O O . ALA A 1 71 ? 26.338 -12.023 24.893 1.00 47.06 71 ALA A O 1
ATOM 486 N N . GLY A 1 72 ? 26.014 -11.692 27.079 1.00 43.28 72 GLY A N 1
ATOM 487 C CA . GLY A 1 72 ? 26.231 -10.237 27.010 1.00 43.28 72 GLY A CA 1
ATOM 488 C C . GLY A 1 72 ? 27.695 -9.823 26.816 1.00 43.28 72 GLY A C 1
ATOM 489 O O . GLY A 1 72 ? 27.973 -8.847 26.128 1.00 43.28 72 GLY A O 1
ATOM 490 N N . ALA A 1 73 ? 28.647 -10.580 27.372 1.00 47.81 73 ALA A N 1
ATOM 491 C CA . ALA A 1 73 ? 30.072 -10.242 27.284 1.00 47.81 73 ALA A CA 1
ATOM 492 C C . ALA A 1 73 ? 30.690 -10.599 25.918 1.00 47.81 73 ALA A C 1
ATOM 494 O O . ALA A 1 73 ? 31.583 -9.897 25.449 1.00 47.81 73 ALA A O 1
ATOM 495 N N . ALA A 1 74 ? 30.183 -11.637 25.243 1.00 46.47 74 ALA A N 1
ATOM 496 C CA . ALA A 1 74 ? 30.670 -12.035 23.921 1.00 46.47 74 ALA A CA 1
ATOM 497 C C . ALA A 1 74 ? 30.292 -11.020 22.824 1.00 46.47 74 ALA A C 1
ATOM 499 O O . ALA A 1 74 ? 31.085 -10.775 21.919 1.00 46.47 74 ALA A O 1
ATOM 500 N N . VAL A 1 75 ? 29.125 -10.371 22.932 1.00 51.88 75 VAL A N 1
ATOM 501 C CA . VAL A 1 75 ? 28.660 -9.375 21.947 1.00 51.88 75 VAL A CA 1
ATOM 502 C C . VAL A 1 75 ? 29.429 -8.052 22.066 1.00 51.88 75 VAL A C 1
ATOM 504 O O . VAL A 1 75 ? 29.756 -7.442 21.052 1.00 51.88 75 VAL A O 1
ATOM 507 N N . VAL A 1 76 ? 29.803 -7.631 23.279 1.00 54.38 76 VAL A N 1
ATOM 508 C CA . VAL A 1 76 ? 30.567 -6.384 23.485 1.00 54.38 76 VAL A CA 1
ATOM 509 C C . VAL A 1 76 ? 32.019 -6.516 23.004 1.00 54.38 76 VAL A C 1
ATOM 511 O O . VAL A 1 76 ? 32.560 -5.573 22.429 1.00 54.38 76 VAL A O 1
ATOM 514 N N . ILE A 1 77 ? 32.639 -7.692 23.154 1.00 55.03 77 ILE A N 1
ATOM 515 C CA . ILE A 1 77 ? 34.014 -7.935 22.678 1.00 55.03 77 ILE A CA 1
ATOM 516 C C . ILE A 1 77 ? 34.072 -8.015 21.141 1.00 55.03 77 ILE A C 1
ATOM 518 O O . ILE A 1 77 ? 35.046 -7.563 20.542 1.00 55.03 77 ILE A O 1
ATOM 522 N N . LEU A 1 78 ? 33.013 -8.502 20.483 1.00 47.53 78 LEU A N 1
ATOM 523 C CA . LEU A 1 78 ? 32.959 -8.602 19.019 1.00 47.53 78 LEU A CA 1
ATOM 524 C C . LEU A 1 78 ? 32.744 -7.238 18.335 1.00 47.53 78 LEU A C 1
ATOM 526 O O . LEU A 1 78 ? 33.273 -7.008 17.251 1.00 47.53 78 LEU A O 1
ATOM 530 N N . ILE A 1 79 ? 32.046 -6.303 18.992 1.00 52.78 79 ILE A N 1
ATOM 531 C CA . ILE A 1 79 ? 31.854 -4.930 18.488 1.00 52.78 79 ILE A CA 1
ATOM 532 C C . ILE A 1 79 ? 33.132 -4.087 18.658 1.00 52.78 79 ILE A C 1
ATOM 534 O O . ILE A 1 79 ? 33.437 -3.255 17.804 1.00 52.78 79 ILE A O 1
ATOM 538 N N . ALA A 1 80 ? 33.933 -4.335 19.699 1.00 46.38 80 ALA A N 1
ATOM 539 C CA . ALA A 1 80 ? 35.201 -3.628 19.901 1.00 46.38 80 ALA A CA 1
ATOM 540 C C . ALA A 1 80 ? 36.302 -4.033 18.896 1.00 46.38 80 ALA A C 1
ATOM 542 O O . ALA A 1 80 ? 37.200 -3.238 18.625 1.00 46.38 80 ALA A O 1
ATOM 543 N N . ALA A 1 81 ? 36.228 -5.231 18.303 1.00 46.44 81 ALA A N 1
ATOM 544 C CA . ALA A 1 81 ? 37.243 -5.729 17.369 1.00 46.44 81 ALA A CA 1
ATOM 545 C C . ALA A 1 81 ? 37.102 -5.202 15.924 1.00 46.44 81 ALA A C 1
ATOM 547 O O . ALA A 1 81 ? 38.043 -5.324 15.145 1.00 46.44 81 ALA A O 1
ATOM 548 N N . ILE A 1 82 ? 35.967 -4.593 15.553 1.00 49.38 82 ILE A N 1
ATOM 549 C CA . ILE A 1 82 ? 35.728 -4.086 14.183 1.00 49.38 82 ILE A CA 1
ATOM 550 C C . ILE A 1 82 ? 36.066 -2.583 14.053 1.00 49.38 82 ILE A C 1
ATOM 552 O O . ILE A 1 82 ? 36.152 -2.049 12.952 1.00 49.38 82 ILE A O 1
ATOM 556 N N . ALA A 1 83 ? 36.352 -1.888 15.160 1.00 48.25 83 ALA A N 1
ATOM 557 C CA . ALA A 1 83 ? 36.576 -0.439 15.175 1.00 48.25 83 ALA A CA 1
ATOM 558 C C . ALA A 1 83 ? 38.051 0.005 15.071 1.00 48.25 83 ALA A C 1
ATOM 560 O O . ALA A 1 83 ? 38.367 1.135 15.441 1.00 48.25 83 ALA A O 1
ATOM 561 N N . ILE A 1 84 ? 38.971 -0.841 14.585 1.00 51.03 84 ILE A N 1
ATOM 562 C CA . ILE A 1 84 ? 40.375 -0.441 14.378 1.00 51.03 84 ILE A CA 1
ATOM 563 C C . ILE A 1 84 ? 40.892 -0.939 13.024 1.00 51.03 84 ILE A C 1
ATOM 565 O O . ILE A 1 84 ? 41.691 -1.865 12.939 1.00 51.03 84 ILE A O 1
ATOM 569 N N . VAL A 1 85 ? 40.464 -0.266 11.956 1.00 42.94 85 VAL A N 1
ATOM 570 C CA . VAL A 1 85 ? 41.291 -0.084 10.755 1.00 42.94 85 VAL A CA 1
ATOM 571 C C . VAL A 1 85 ? 41.230 1.398 10.374 1.00 42.94 85 VAL A C 1
ATOM 573 O O . VAL A 1 85 ? 40.262 1.826 9.748 1.00 42.94 85 VAL A O 1
ATOM 576 N N . PRO A 1 86 ? 42.216 2.222 10.769 1.00 48.12 86 PRO A N 1
ATOM 577 C CA . PRO A 1 86 ? 42.383 3.551 10.211 1.00 48.12 86 PRO A CA 1
ATOM 578 C C . PRO A 1 86 ? 43.336 3.475 9.013 1.00 48.12 86 PRO A C 1
ATOM 580 O O . PRO A 1 86 ? 44.500 3.103 9.153 1.00 48.12 86 PRO A O 1
ATOM 583 N N . GLY A 1 87 ? 42.848 3.848 7.834 1.00 35.62 87 GLY A N 1
ATOM 584 C CA . GLY A 1 87 ? 43.670 4.026 6.637 1.00 35.62 87 GLY A CA 1
ATOM 585 C C . GLY A 1 87 ? 42.886 3.702 5.370 1.00 35.62 87 GLY A C 1
ATOM 586 O O . GLY A 1 87 ? 42.149 2.730 5.342 1.00 35.62 87 GLY A O 1
ATOM 587 N N . LEU A 1 88 ? 42.953 4.446 4.275 1.00 43.12 88 LEU A N 1
ATOM 588 C CA . LEU A 1 88 ? 43.746 5.598 3.861 1.00 43.12 88 LEU A CA 1
ATOM 589 C C . LEU A 1 88 ? 42.926 6.200 2.713 1.00 43.12 88 LEU A C 1
ATOM 591 O O . LEU A 1 88 ? 42.621 5.480 1.767 1.00 43.12 88 LEU A O 1
ATOM 595 N N . ILE A 1 89 ? 42.572 7.482 2.763 1.00 40.44 89 ILE A N 1
ATOM 596 C CA . ILE A 1 89 ? 42.110 8.186 1.562 1.00 40.44 89 ILE A CA 1
ATOM 597 C C . ILE A 1 89 ? 42.957 9.447 1.445 1.00 40.44 89 ILE A C 1
ATOM 599 O O . ILE A 1 89 ? 42.759 10.424 2.166 1.00 40.44 89 ILE A O 1
ATOM 603 N N . SER A 1 90 ? 43.964 9.361 0.576 1.00 50.62 90 SER A N 1
ATOM 604 C CA . SER A 1 90 ? 44.696 10.513 0.053 1.00 50.62 90 SER A CA 1
ATOM 605 C C . SER A 1 90 ? 43.769 11.381 -0.804 1.00 50.62 90 SER A C 1
ATOM 607 O O . SER A 1 90 ? 42.877 10.843 -1.462 1.00 50.62 90 SER A O 1
ATOM 609 N N . PRO A 1 91 ? 43.994 12.704 -0.855 1.00 52.03 91 PRO A N 1
ATOM 610 C CA . PRO A 1 91 ? 43.348 13.577 -1.822 1.00 52.03 91 PRO A CA 1
ATOM 611 C C . PRO A 1 91 ? 44.098 13.493 -3.158 1.00 52.03 91 PRO A C 1
ATOM 613 O O . PRO A 1 91 ? 45.326 13.578 -3.179 1.00 52.03 91 PRO A O 1
ATOM 616 N N . GLU A 1 92 ? 43.381 13.356 -4.271 1.00 46.78 92 GLU A N 1
ATOM 617 C CA . GLU A 1 92 ? 43.961 13.509 -5.613 1.00 46.78 92 GLU A CA 1
ATOM 618 C C . GLU A 1 92 ? 43.560 14.882 -6.206 1.00 46.78 92 GLU A C 1
ATOM 620 O O . GLU A 1 92 ? 42.507 15.417 -5.837 1.00 46.78 92 GLU A O 1
ATOM 625 N N . PRO A 1 93 ? 44.434 15.531 -7.006 1.00 48.84 93 PRO A N 1
ATOM 626 C CA . PRO A 1 93 ? 44.540 16.978 -7.069 1.00 48.84 93 PRO A CA 1
ATOM 627 C C . PRO A 1 93 ? 43.775 17.611 -8.233 1.00 48.84 93 PRO A C 1
ATOM 629 O O . PRO A 1 93 ? 43.395 16.981 -9.216 1.00 48.84 93 PRO A O 1
ATOM 632 N N . ALA A 1 94 ? 43.666 18.933 -8.145 1.00 44.69 94 ALA A N 1
ATOM 633 C CA . ALA A 1 94 ? 43.464 19.805 -9.288 1.00 44.69 94 ALA A CA 1
ATOM 634 C C . ALA A 1 94 ? 44.668 19.747 -10.251 1.00 44.69 94 ALA A C 1
ATOM 636 O O . ALA A 1 94 ? 45.800 19.933 -9.802 1.00 44.69 94 ALA A O 1
ATOM 637 N N . ASN A 1 95 ? 44.437 19.562 -11.561 1.00 41.56 95 ASN A N 1
ATOM 638 C CA . ASN A 1 95 ? 44.747 20.563 -12.605 1.00 41.56 95 ASN A CA 1
ATOM 639 C C . ASN A 1 95 ? 44.751 20.026 -14.053 1.00 41.56 95 ASN A C 1
ATOM 641 O O . ASN A 1 95 ? 45.336 18.988 -14.340 1.00 41.56 95 ASN A O 1
ATOM 645 N N . GLY A 1 96 ? 44.271 20.894 -14.960 1.00 33.97 96 GLY A N 1
ATOM 646 C CA . GLY A 1 96 ? 44.733 21.065 -16.354 1.00 33.97 96 GLY A CA 1
ATOM 647 C C . GLY A 1 96 ? 43.845 20.427 -17.430 1.00 33.97 96 GLY A C 1
ATOM 648 O O . GLY A 1 96 ? 43.377 19.315 -17.251 1.00 33.97 96 GLY A O 1
ATOM 649 N N . SER A 1 97 ? 43.576 21.012 -18.602 1.00 35.31 97 SER A N 1
ATOM 650 C CA . SER A 1 97 ? 43.857 22.324 -19.207 1.00 35.31 97 SER A CA 1
ATOM 651 C C . SER A 1 97 ? 42.990 22.467 -20.486 1.00 35.31 97 SER A C 1
ATOM 653 O O . SER A 1 97 ? 42.623 21.463 -21.084 1.00 35.31 97 SER A O 1
ATOM 655 N N . LEU A 1 98 ? 42.712 23.729 -20.853 1.00 38.94 98 LEU A N 1
ATOM 656 C CA . LEU A 1 98 ? 42.207 24.393 -22.094 1.00 38.94 98 LEU A CA 1
ATOM 657 C C . LEU A 1 98 ? 42.506 23.736 -23.482 1.00 38.94 98 LEU A C 1
ATOM 659 O O . LEU A 1 98 ? 43.305 22.805 -23.500 1.00 38.94 98 LEU A O 1
ATOM 663 N N . PRO A 1 99 ? 42.050 24.261 -24.667 1.00 48.72 99 PRO A N 1
ATOM 664 C CA . PRO A 1 99 ? 41.287 25.498 -24.986 1.00 48.72 99 PRO A CA 1
ATOM 665 C C . PRO A 1 99 ? 40.141 25.347 -26.035 1.00 48.72 99 PRO A C 1
ATOM 667 O O . PRO A 1 99 ? 40.059 24.363 -26.760 1.00 48.72 99 PRO A O 1
ATOM 670 N N . GLY A 1 100 ? 39.366 26.421 -26.251 1.00 31.77 100 GLY A N 1
ATOM 671 C CA . GLY A 1 100 ? 38.930 26.793 -27.610 1.00 31.77 100 GLY A CA 1
ATOM 672 C C . GLY A 1 100 ? 37.434 27.040 -27.809 1.00 31.77 100 GLY A C 1
ATOM 673 O O . GLY A 1 100 ? 36.619 26.150 -27.605 1.00 31.77 100 GLY A O 1
ATOM 674 N N . GLY A 1 101 ? 37.091 28.238 -28.297 1.00 36.47 101 GLY A N 1
ATOM 675 C CA . GLY A 1 101 ? 35.784 28.506 -28.903 1.00 36.47 101 GLY A CA 1
ATOM 676 C C . GLY A 1 101 ? 35.209 29.886 -28.606 1.00 36.47 101 GLY A C 1
ATOM 677 O O . GLY A 1 101 ? 34.197 30.000 -27.927 1.00 36.47 101 GLY A O 1
ATOM 678 N N . THR A 1 102 ? 35.839 30.941 -29.120 1.00 38.22 102 THR A N 1
ATOM 679 C CA . THR A 1 102 ? 35.240 32.280 -29.196 1.00 38.22 102 THR A CA 1
ATOM 680 C C . THR A 1 102 ? 34.032 32.237 -30.137 1.00 38.22 102 THR A C 1
ATOM 682 O O . THR A 1 102 ? 34.209 32.006 -31.331 1.00 38.22 102 THR A O 1
ATOM 685 N N . ILE A 1 103 ? 32.824 32.491 -29.629 1.00 50.19 103 ILE A N 1
ATOM 686 C CA . ILE A 1 103 ? 31.641 32.792 -30.451 1.00 50.19 103 ILE A CA 1
ATOM 687 C C . ILE A 1 103 ? 31.216 34.240 -30.143 1.00 50.19 103 ILE A C 1
ATOM 689 O O . ILE A 1 103 ? 31.111 34.597 -28.968 1.00 50.19 103 ILE A O 1
ATOM 693 N N . PRO A 1 104 ? 31.026 35.102 -31.159 1.00 55.56 104 PRO A N 1
ATOM 694 C CA . PRO A 1 104 ? 30.635 36.500 -30.977 1.00 55.56 104 PRO A CA 1
ATOM 695 C C . PRO A 1 104 ? 29.163 36.646 -30.541 1.00 55.56 104 PRO A C 1
ATOM 697 O O . PRO A 1 104 ? 28.342 35.793 -30.881 1.00 55.56 104 PRO A O 1
ATOM 700 N N . PRO A 1 105 ? 28.791 37.731 -29.832 1.00 52.91 105 PRO A N 1
ATOM 701 C CA . PRO A 1 105 ? 27.410 37.961 -29.422 1.00 52.91 105 PRO A CA 1
ATOM 702 C C . PRO A 1 105 ? 26.535 38.416 -30.601 1.00 52.91 105 PRO A C 1
ATOM 704 O O . PRO A 1 105 ? 26.832 39.395 -31.286 1.00 52.91 105 PRO A O 1
ATOM 707 N N . THR A 1 106 ? 25.428 37.705 -30.814 1.00 41.19 106 THR A N 1
ATOM 708 C CA . THR A 1 106 ? 24.316 38.102 -31.689 1.00 41.19 106 THR A CA 1
ATOM 709 C C . THR A 1 106 ? 23.573 39.303 -31.079 1.00 41.19 106 THR A C 1
ATOM 711 O O . THR A 1 106 ? 23.346 39.311 -29.868 1.00 41.19 106 THR A O 1
ATOM 714 N N . PRO A 1 107 ? 23.187 40.324 -31.867 1.00 53.88 107 PRO A N 1
ATOM 715 C CA . PRO A 1 107 ? 22.543 41.519 -31.334 1.00 53.88 107 PRO A CA 1
ATOM 716 C C . PRO A 1 107 ? 21.114 41.257 -30.842 1.00 53.88 107 PRO A C 1
ATOM 718 O O . PRO A 1 107 ? 20.266 40.722 -31.556 1.00 53.88 107 PRO A O 1
ATOM 721 N N . THR A 1 108 ? 20.866 41.725 -29.621 1.00 43.12 108 THR A N 1
ATOM 722 C CA . THR A 1 108 ? 19.565 41.960 -28.992 1.00 43.12 108 THR A CA 1
ATOM 723 C C . THR A 1 108 ? 18.661 42.797 -29.901 1.00 43.12 108 THR A C 1
ATOM 725 O O . THR A 1 108 ? 18.947 43.966 -30.158 1.00 43.12 108 THR A O 1
ATOM 728 N N . SER A 1 109 ? 17.546 42.220 -30.353 1.00 46.34 109 SER A N 1
ATOM 729 C CA . SER A 1 109 ? 16.437 42.977 -30.937 1.00 46.34 109 SER A CA 1
ATOM 730 C C . SER A 1 109 ? 15.457 43.329 -29.820 1.00 46.34 109 SER A C 1
ATOM 732 O O . SER A 1 109 ? 14.731 42.481 -29.307 1.00 46.34 109 SER A O 1
ATOM 734 N N . SER A 1 110 ? 15.524 44.588 -29.395 1.00 49.62 110 SER A N 1
ATOM 735 C CA . SER A 1 110 ? 14.602 45.222 -28.461 1.00 49.62 110 SER A CA 1
ATOM 736 C C . SER A 1 110 ? 13.339 45.619 -29.222 1.00 49.62 110 SER 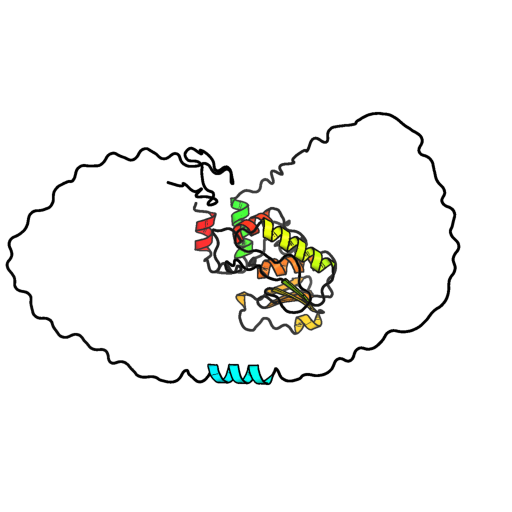A C 1
ATOM 738 O O . SER A 1 110 ? 13.401 46.493 -30.085 1.00 49.62 110 SER A O 1
ATOM 740 N N . LEU A 1 111 ? 12.206 44.990 -28.909 1.00 44.16 111 LEU A N 1
ATOM 741 C CA . LEU A 1 111 ? 10.886 45.467 -29.316 1.00 44.16 111 LEU A CA 1
ATOM 742 C C . LEU A 1 111 ? 10.251 46.195 -28.130 1.00 44.16 111 LEU A C 1
ATOM 744 O O . LEU A 1 111 ? 10.021 45.623 -27.067 1.00 44.16 111 LEU A O 1
ATOM 748 N N . GLU A 1 112 ? 10.036 47.486 -28.339 1.00 52.44 112 GLU A N 1
ATOM 749 C CA . GLU A 1 112 ? 9.314 48.411 -27.472 1.00 52.44 112 GLU A CA 1
ATOM 750 C C . GLU A 1 112 ? 7.835 47.983 -27.334 1.00 52.44 112 GLU A C 1
ATOM 752 O O . GLU A 1 112 ? 7.243 47.531 -28.320 1.00 52.44 112 GLU A O 1
ATOM 757 N N . PRO A 1 113 ? 7.205 48.114 -26.152 1.00 51.19 113 PRO A N 1
ATOM 758 C CA . PRO A 1 113 ? 5.792 47.794 -25.977 1.00 51.19 113 PRO A CA 1
ATOM 759 C C . PRO A 1 113 ? 4.898 48.968 -26.408 1.00 51.19 113 PRO A C 1
ATOM 761 O O . PRO A 1 113 ? 4.986 50.069 -25.867 1.00 51.19 113 PRO A O 1
ATOM 764 N N . GLY A 1 114 ? 3.998 48.717 -27.361 1.00 46.28 114 GLY A N 1
ATOM 765 C CA . GLY A 1 114 ? 2.870 49.605 -27.657 1.00 46.28 114 GLY A CA 1
ATOM 766 C C . GLY A 1 114 ? 1.712 49.390 -26.666 1.00 46.28 114 GLY A C 1
ATOM 767 O O . GLY A 1 114 ? 1.515 48.260 -26.213 1.00 46.28 114 GLY A O 1
ATOM 768 N N . PRO A 1 115 ? 0.936 50.432 -26.315 1.00 57.03 115 PRO A N 1
ATOM 769 C CA . PRO A 1 115 ? -0.142 50.326 -25.343 1.00 57.03 115 PRO A CA 1
ATOM 770 C C . PRO A 1 115 ? -1.426 49.848 -26.026 1.00 57.03 115 PRO A C 1
ATOM 772 O O . PRO A 1 115 ? -1.820 50.394 -27.057 1.00 57.03 115 PRO A O 1
ATOM 775 N N . VAL A 1 116 ? -2.113 48.870 -25.435 1.00 47.00 116 VAL A N 1
ATOM 776 C CA . VAL A 1 116 ? -3.518 48.598 -25.754 1.00 47.00 116 VAL A CA 1
ATOM 777 C C . VAL A 1 116 ? -4.281 48.380 -24.453 1.00 47.00 116 VAL A C 1
ATOM 779 O O . VAL A 1 116 ? -4.146 47.358 -23.785 1.00 47.00 116 VAL A O 1
ATOM 782 N N . ASP A 1 117 ? -5.063 49.401 -24.112 1.00 44.69 117 ASP A N 1
ATOM 783 C CA . ASP A 1 117 ? -6.215 49.353 -23.219 1.00 44.69 117 ASP A CA 1
ATOM 784 C C . ASP A 1 117 ? -7.200 48.245 -23.630 1.00 44.69 117 ASP A C 1
ATOM 786 O O . ASP A 1 117 ? -7.510 48.101 -24.815 1.00 44.69 117 ASP A O 1
ATOM 790 N N . THR A 1 118 ? -7.798 47.558 -22.649 1.00 40.00 118 THR A N 1
ATOM 791 C CA . THR A 1 118 ? -9.254 47.546 -22.346 1.00 40.00 118 THR A CA 1
ATOM 792 C C . THR A 1 118 ? -9.715 46.196 -21.757 1.00 40.00 118 THR A C 1
ATOM 794 O O . THR A 1 118 ? -9.504 45.145 -22.351 1.00 40.00 118 THR A O 1
ATOM 797 N N . ALA A 1 119 ? -10.480 46.306 -20.660 1.00 42.12 119 ALA A N 1
ATOM 798 C CA . ALA A 1 119 ? -11.474 45.380 -20.083 1.00 42.12 119 ALA A CA 1
ATOM 799 C C . ALA A 1 119 ? -11.018 44.318 -19.047 1.00 42.12 119 ALA A C 1
ATOM 801 O O . ALA A 1 119 ? -10.258 43.409 -19.372 1.00 42.12 119 ALA A O 1
ATOM 802 N N . PRO A 1 120 ? -11.570 44.359 -17.811 1.00 49.03 120 PRO A N 1
ATOM 803 C CA . PRO A 1 120 ? -11.479 43.263 -16.855 1.00 49.03 120 PRO A CA 1
ATOM 804 C C . PRO A 1 120 ? -12.598 42.249 -17.136 1.00 49.03 120 PRO A C 1
ATOM 806 O O . PRO A 1 120 ? -13.778 42.570 -16.992 1.00 49.03 120 PRO A O 1
ATOM 809 N N . SER A 1 121 ? -12.235 41.032 -17.543 1.00 41.72 121 SER A N 1
ATOM 810 C CA . SER A 1 121 ? -13.183 39.925 -17.689 1.00 41.72 121 SER A CA 1
ATOM 811 C C . SER A 1 121 ? -13.123 39.020 -16.465 1.00 41.72 121 SER A C 1
ATOM 813 O O . SER A 1 121 ? -12.086 38.441 -16.165 1.00 41.72 121 SER A O 1
ATOM 815 N N . GLU A 1 122 ? -14.273 38.955 -15.798 1.00 53.69 122 GLU A N 1
ATOM 816 C CA . GLU A 1 122 ? -14.807 37.850 -15.001 1.00 53.69 122 GLU A CA 1
ATOM 817 C C . GLU A 1 122 ? -13.943 37.262 -13.881 1.00 53.69 122 GLU A C 1
ATOM 819 O O . GLU A 1 122 ? -13.106 36.384 -14.050 1.00 53.69 122 GLU A O 1
ATOM 824 N N . THR A 1 123 ? -14.300 37.716 -12.678 1.00 45.56 123 THR A N 1
ATOM 825 C CA . THR A 1 123 ? -14.479 36.915 -11.466 1.00 45.56 123 THR A CA 1
ATOM 826 C C . THR A 1 123 ? -14.509 35.408 -11.731 1.00 45.56 123 THR A C 1
ATOM 828 O O . THR A 1 123 ? -15.533 34.842 -12.112 1.00 45.56 123 THR A O 1
ATOM 831 N N . GLU A 1 124 ? -13.385 34.759 -11.451 1.00 51.94 124 GLU A N 1
ATOM 832 C CA . GLU A 1 124 ? -13.271 33.316 -11.303 1.00 51.94 124 GLU A CA 1
ATOM 833 C C . GLU A 1 124 ? -14.086 32.906 -10.067 1.00 51.94 124 GLU A C 1
ATOM 835 O O . GLU A 1 124 ? -13.629 32.928 -8.922 1.00 51.94 124 GLU A O 1
ATOM 840 N N . VAL A 1 125 ? -15.370 32.627 -10.290 1.00 46.22 125 VAL A N 1
ATOM 841 C CA . VAL A 1 125 ? -16.227 31.984 -9.301 1.00 46.22 125 VAL A CA 1
ATOM 842 C C . VAL A 1 125 ? -15.687 30.571 -9.136 1.00 46.22 125 VAL A C 1
ATOM 844 O O . VAL A 1 125 ? -15.847 29.727 -10.014 1.00 46.22 125 VAL A O 1
ATOM 847 N N . ALA A 1 126 ? -15.030 30.332 -8.004 1.00 46.50 126 ALA A N 1
ATOM 848 C CA . ALA A 1 126 ? -14.630 29.013 -7.551 1.00 46.50 126 ALA A CA 1
ATOM 849 C C . ALA A 1 126 ? -15.864 28.102 -7.480 1.00 46.50 126 ALA A C 1
ATOM 851 O O . ALA A 1 126 ? -16.609 28.094 -6.498 1.00 46.50 126 ALA A O 1
ATOM 852 N N . VAL A 1 127 ? -16.090 27.329 -8.540 1.00 41.62 127 VAL A N 1
ATOM 853 C CA . VAL A 1 127 ? -17.029 26.213 -8.527 1.00 41.62 127 VAL A CA 1
ATOM 854 C C . VAL A 1 127 ? -16.364 25.113 -7.712 1.00 41.62 127 VAL A C 1
ATOM 856 O O . VAL A 1 127 ? -15.577 24.316 -8.219 1.00 41.62 127 VAL A O 1
ATOM 859 N N . GLN A 1 128 ? -16.656 25.083 -6.414 1.00 45.19 128 GLN A N 1
ATOM 860 C CA . GLN A 1 128 ? -16.396 23.899 -5.611 1.00 45.19 128 GLN A CA 1
ATOM 861 C C . GLN A 1 128 ? -17.349 22.800 -6.077 1.00 45.19 128 GLN A C 1
ATOM 863 O O . GLN A 1 128 ? -18.507 22.735 -5.672 1.00 45.19 128 GLN A O 1
ATOM 868 N N . VAL A 1 129 ? -16.854 21.951 -6.977 1.00 42.62 129 VAL A N 1
ATOM 869 C CA . VAL A 1 129 ? -17.499 20.694 -7.346 1.00 42.62 129 VAL A CA 1
ATOM 870 C C . VAL A 1 129 ? -17.399 19.774 -6.134 1.00 42.62 129 VAL A C 1
ATOM 872 O O . VAL A 1 129 ? -16.409 19.069 -5.939 1.00 42.62 129 VAL A O 1
ATOM 875 N N . THR A 1 130 ? -18.427 19.777 -5.294 1.00 41.91 130 THR A N 1
ATOM 876 C CA . THR A 1 130 ? -18.686 18.656 -4.394 1.00 41.91 130 THR A CA 1
ATOM 877 C C . THR A 1 130 ? -19.015 17.454 -5.274 1.00 41.91 130 THR A C 1
ATOM 879 O O . THR A 1 130 ? -20.113 17.367 -5.822 1.00 41.91 130 THR A O 1
ATOM 882 N N . ARG A 1 131 ? -18.044 16.555 -5.480 1.00 50.56 131 ARG A N 1
ATOM 883 C CA . ARG A 1 131 ? -18.296 15.246 -6.092 1.00 50.56 131 ARG A CA 1
ATOM 884 C C . ARG A 1 131 ? -19.159 14.446 -5.120 1.00 50.56 131 ARG A C 1
ATOM 886 O O . ARG A 1 131 ? -18.640 13.890 -4.158 1.00 50.56 131 ARG A O 1
ATOM 893 N N . ASP A 1 132 ? -20.464 14.422 -5.354 1.00 47.69 132 ASP A N 1
ATOM 894 C CA . ASP A 1 132 ? -21.349 13.440 -4.739 1.00 47.69 132 ASP A CA 1
ATOM 895 C C . ASP A 1 132 ? -21.088 12.110 -5.456 1.00 47.69 132 ASP A C 1
ATOM 897 O O . ASP A 1 132 ? -21.620 11.844 -6.531 1.00 47.69 132 ASP A O 1
ATOM 901 N N . THR A 1 133 ? -20.129 11.332 -4.952 1.00 64.00 133 THR A N 1
ATOM 902 C CA . THR A 1 133 ? -19.678 10.086 -5.591 1.00 64.00 133 THR A CA 1
ATOM 903 C C . THR A 1 133 ? -20.714 8.965 -5.492 1.00 64.00 133 THR A C 1
ATOM 905 O O . THR A 1 133 ? -20.503 7.902 -6.064 1.00 64.00 133 THR A O 1
ATOM 908 N N . GLY A 1 134 ? -21.825 9.171 -4.771 1.00 78.69 134 GLY A N 1
ATOM 909 C CA . GLY A 1 134 ? -22.829 8.138 -4.507 1.00 78.69 134 GLY A CA 1
ATOM 910 C C . GLY A 1 134 ? -22.322 6.991 -3.621 1.00 78.69 134 GLY A C 1
ATOM 911 O O . GLY A 1 134 ? -23.048 6.024 -3.417 1.00 78.69 134 GLY A O 1
ATOM 912 N N . ILE A 1 135 ? -21.097 7.095 -3.095 1.00 86.62 135 ILE A N 1
ATOM 913 C CA . ILE A 1 135 ? -20.436 6.071 -2.280 1.00 86.62 135 ILE A CA 1
ATOM 914 C C . ILE A 1 135 ? -20.855 6.257 -0.825 1.00 86.62 135 ILE A C 1
ATOM 916 O O . ILE A 1 135 ? -20.646 7.318 -0.230 1.00 86.62 135 ILE A O 1
ATOM 920 N N . SER A 1 136 ? -21.439 5.217 -0.240 1.00 92.50 136 SER A N 1
ATOM 921 C CA . SER A 1 136 ? -21.892 5.225 1.146 1.00 92.50 136 SER A CA 1
ATOM 922 C C . SER A 1 136 ? -20.768 4.873 2.131 1.00 92.50 136 SER A C 1
ATOM 924 O O . SER A 1 136 ? -19.733 4.308 1.777 1.00 92.50 136 SER A O 1
ATOM 926 N N . THR A 1 137 ? -20.980 5.168 3.417 1.00 93.44 137 THR A N 1
ATOM 927 C CA . THR A 1 137 ? -20.091 4.693 4.496 1.00 93.44 137 THR A CA 1
ATOM 928 C C . THR A 1 137 ? -20.010 3.167 4.535 1.00 93.44 137 THR A C 1
ATOM 930 O O . THR A 1 137 ? -18.962 2.621 4.872 1.00 93.44 137 THR A O 1
ATOM 933 N N . GLU A 1 138 ? -21.101 2.482 4.185 1.00 93.69 138 GLU A N 1
ATOM 934 C CA . GLU A 1 138 ? -21.129 1.022 4.113 1.00 93.69 138 GLU A CA 1
ATOM 935 C C . GLU A 1 138 ? -20.188 0.519 3.015 1.00 93.69 138 GLU A C 1
ATOM 937 O O . GLU A 1 138 ? -19.380 -0.366 3.275 1.00 93.69 138 GLU A O 1
ATOM 942 N N . ASP A 1 139 ? -20.198 1.152 1.840 1.00 94.56 139 ASP A N 1
ATOM 943 C CA . ASP A 1 139 ? -19.301 0.804 0.729 1.00 94.56 139 ASP A CA 1
ATOM 944 C C . ASP A 1 139 ? -17.828 0.980 1.116 1.00 94.56 139 ASP A C 1
ATOM 946 O O . ASP A 1 139 ? -17.002 0.109 0.843 1.00 94.56 139 ASP A O 1
ATOM 950 N N . ILE A 1 140 ? -17.502 2.068 1.826 1.00 95.81 140 ILE A N 1
ATOM 951 C CA . ILE A 1 140 ? -16.157 2.306 2.375 1.00 95.81 140 ILE A CA 1
ATOM 952 C C . ILE A 1 140 ? -15.767 1.195 3.351 1.00 95.81 140 ILE A C 1
ATOM 954 O O . ILE A 1 140 ? -14.648 0.683 3.292 1.00 95.81 140 ILE A O 1
ATOM 958 N N . ASN A 1 141 ? -16.667 0.836 4.268 1.00 95.69 141 ASN A N 1
ATOM 959 C CA . ASN A 1 141 ? -16.395 -0.182 5.273 1.00 95.69 141 ASN A CA 1
ATOM 960 C C . ASN A 1 141 ? -16.214 -1.561 4.631 1.00 95.69 141 ASN A C 1
ATOM 962 O O . ASN A 1 141 ? -15.275 -2.267 4.987 1.00 95.69 141 ASN A O 1
ATOM 966 N N . LEU A 1 142 ? -17.073 -1.940 3.683 1.00 94.88 142 LEU A N 1
ATOM 967 C CA . LEU A 1 142 ? -16.973 -3.204 2.956 1.00 94.88 142 LEU A CA 1
ATOM 968 C C . LEU A 1 142 ? -15.685 -3.269 2.133 1.00 94.88 142 LEU A C 1
ATOM 970 O O . LEU A 1 142 ? -14.935 -4.232 2.274 1.00 94.88 142 LEU A O 1
ATOM 974 N N . HIS A 1 143 ? -15.362 -2.211 1.381 1.00 96.50 143 HIS A N 1
ATOM 975 C CA . HIS A 1 143 ? -14.099 -2.135 0.641 1.00 96.50 143 HIS A CA 1
ATOM 976 C C . HIS A 1 143 ? -12.899 -2.248 1.582 1.00 96.50 143 HIS A C 1
ATOM 978 O O . HIS A 1 143 ? -11.985 -3.020 1.317 1.00 96.50 143 HIS A O 1
ATOM 984 N N . PHE A 1 144 ? -12.918 -1.559 2.730 1.00 97.19 144 PHE A N 1
ATOM 985 C CA . PHE A 1 144 ? -11.868 -1.692 3.744 1.00 97.19 144 PHE A CA 1
ATOM 986 C C . PHE A 1 144 ? -11.716 -3.139 4.230 1.00 97.19 144 PHE A C 1
ATOM 988 O O . PHE A 1 144 ? -10.590 -3.619 4.368 1.00 97.19 144 PHE A O 1
ATOM 995 N N . MET A 1 145 ? -12.826 -3.841 4.482 1.00 96.12 145 MET A N 1
ATOM 996 C CA . MET A 1 145 ? -12.788 -5.244 4.896 1.00 96.12 145 MET A CA 1
ATOM 997 C C . MET A 1 145 ? -12.137 -6.128 3.826 1.00 96.12 145 MET A C 1
ATOM 999 O O . MET A 1 145 ? -11.295 -6.961 4.170 1.00 96.12 145 MET A O 1
ATOM 1003 N N . ASP A 1 146 ? -12.462 -5.911 2.553 1.00 95.31 146 ASP A N 1
ATOM 1004 C CA . ASP A 1 146 ? -11.867 -6.646 1.435 1.00 95.31 146 ASP A CA 1
ATOM 1005 C C . ASP A 1 146 ? -10.363 -6.376 1.333 1.00 95.31 146 ASP A C 1
ATOM 1007 O O . ASP A 1 146 ? -9.559 -7.306 1.310 1.00 95.31 146 ASP A O 1
ATOM 1011 N N . VAL A 1 147 ? -9.929 -5.117 1.373 1.00 96.44 147 VAL A N 1
ATOM 1012 C CA . VAL A 1 147 ? -8.507 -4.790 1.168 1.00 96.44 147 VAL A CA 1
ATOM 1013 C C . VAL A 1 147 ? -7.639 -5.065 2.397 1.00 96.44 147 VAL A C 1
ATOM 1015 O O . VAL A 1 147 ? -6.437 -5.292 2.263 1.00 96.44 147 VAL A O 1
ATOM 1018 N N . ALA A 1 148 ? -8.207 -5.095 3.603 1.00 96.06 148 ALA A N 1
ATOM 1019 C CA . ALA A 1 148 ? -7.478 -5.468 4.815 1.00 96.06 148 ALA A CA 1
ATOM 1020 C C . ALA A 1 148 ? -7.410 -6.996 5.001 1.00 96.06 148 ALA A C 1
ATOM 1022 O O . ALA A 1 148 ? -6.360 -7.528 5.371 1.00 96.06 148 ALA A O 1
ATOM 1023 N N . PHE A 1 149 ? -8.500 -7.719 4.712 1.00 93.88 149 PHE A N 1
ATOM 1024 C CA . PHE A 1 149 ? -8.647 -9.135 5.077 1.00 93.88 149 PHE A CA 1
ATOM 1025 C C . PHE A 1 149 ? -8.860 -10.101 3.904 1.00 93.88 149 PHE A C 1
ATOM 1027 O O . PHE A 1 149 ? -8.692 -11.306 4.095 1.00 93.88 149 PHE A O 1
ATOM 1034 N N . GLY A 1 150 ? -9.151 -9.617 2.695 1.00 79.19 150 GLY A N 1
ATOM 1035 C CA . GLY A 1 150 ? -9.561 -10.396 1.511 1.00 79.19 150 GLY A CA 1
ATOM 1036 C C . GLY A 1 150 ? -8.562 -11.431 0.978 1.00 79.19 150 GLY A C 1
ATOM 1037 O O . GLY A 1 150 ? -8.874 -12.157 0.043 1.00 79.19 150 GLY A O 1
ATOM 1038 N N . GLY A 1 151 ? -7.384 -11.560 1.596 1.00 74.12 151 GLY A N 1
ATOM 1039 C CA . GLY A 1 151 ? -6.419 -12.645 1.371 1.00 74.12 151 GLY A CA 1
ATOM 1040 C C . GLY A 1 151 ? -6.479 -13.783 2.403 1.00 74.12 151 GLY A C 1
ATOM 1041 O O . GLY A 1 151 ? -5.565 -14.602 2.451 1.00 74.12 151 GLY A O 1
ATOM 1042 N N . GLY A 1 152 ? -7.505 -13.820 3.262 1.00 81.62 152 GLY A N 1
ATOM 1043 C CA . GLY A 1 152 ? -7.618 -14.789 4.360 1.00 81.62 152 GLY A CA 1
ATOM 1044 C C . GLY A 1 152 ? -6.873 -14.378 5.633 1.00 81.62 152 GLY A C 1
ATOM 1045 O O . GLY A 1 152 ? -6.615 -15.221 6.495 1.00 81.62 152 GLY A O 1
ATOM 1046 N N . ASN A 1 153 ? -6.524 -13.096 5.770 1.00 86.81 153 ASN A N 1
ATOM 1047 C CA . ASN A 1 153 ? -5.901 -12.599 6.994 1.00 86.81 153 ASN A CA 1
ATOM 1048 C C . ASN A 1 153 ? -6.916 -12.627 8.132 1.00 86.81 153 ASN A C 1
ATOM 1050 O O . ASN A 1 153 ? -8.065 -12.222 7.974 1.00 86.81 153 ASN A O 1
ATOM 1054 N N . LEU A 1 154 ? -6.476 -13.099 9.294 1.00 89.81 154 LEU A N 1
ATOM 1055 C CA . LEU A 1 154 ? -7.316 -13.173 10.492 1.00 89.81 154 LEU A CA 1
ATOM 1056 C C . LEU A 1 154 ? -7.150 -11.945 11.390 1.00 89.81 154 LEU A C 1
ATOM 1058 O O . LEU A 1 154 ? -7.988 -11.685 12.253 1.00 89.81 154 LEU A O 1
ATOM 1062 N N . PHE A 1 155 ? -6.064 -11.201 11.182 1.00 93.81 155 PHE A N 1
ATOM 1063 C CA . PHE A 1 155 ? -5.661 -10.080 12.010 1.00 93.81 155 PHE A CA 1
ATOM 1064 C C . PHE A 1 155 ? -5.296 -8.882 11.143 1.00 93.81 155 PHE A C 1
ATOM 1066 O O . PHE A 1 155 ? -4.799 -9.033 10.029 1.00 93.81 155 PHE A O 1
ATOM 1073 N N . LEU A 1 156 ? -5.524 -7.687 11.677 1.00 94.56 156 LEU A N 1
ATOM 1074 C CA . LEU A 1 156 ? -5.131 -6.441 11.040 1.00 94.56 156 LEU A CA 1
ATOM 1075 C C . LEU A 1 156 ? -3.607 -6.261 11.138 1.00 94.56 156 LEU A C 1
ATOM 1077 O O . LEU A 1 156 ? -3.090 -5.991 12.221 1.00 94.56 156 LEU A O 1
ATOM 1081 N N . GLU A 1 157 ? -2.893 -6.388 10.018 1.00 90.62 157 GLU A N 1
ATOM 1082 C CA . GLU A 1 157 ? -1.420 -6.348 9.942 1.00 90.62 157 GLU A CA 1
ATOM 1083 C C . GLU A 1 157 ? -0.882 -4.979 9.511 1.00 90.62 157 GLU A C 1
ATOM 1085 O O . GLU A 1 157 ? -0.195 -4.829 8.499 1.00 90.62 157 GLU A O 1
ATOM 1090 N N . ARG A 1 158 ? -1.226 -3.953 10.280 1.00 92.81 158 ARG A N 1
ATOM 1091 C CA . ARG A 1 158 ? -0.783 -2.577 10.032 1.00 92.81 158 ARG A CA 1
ATOM 1092 C C . ARG A 1 158 ? 0.507 -2.261 10.780 1.00 92.81 158 ARG A C 1
ATOM 1094 O O . ARG A 1 158 ? 0.832 -2.885 11.789 1.00 92.81 158 ARG A O 1
ATOM 1101 N N . LEU A 1 159 ? 1.201 -1.203 10.359 1.00 91.88 159 LEU A N 1
ATOM 1102 C CA . LEU A 1 159 ? 2.315 -0.674 11.150 1.00 91.88 159 LEU A CA 1
ATOM 1103 C C . LEU A 1 159 ? 1.852 -0.383 12.594 1.00 91.88 159 LEU A C 1
ATOM 1105 O O . LEU A 1 159 ? 0.811 0.267 12.770 1.00 91.88 159 LEU A O 1
ATOM 1109 N N . PRO A 1 160 ? 2.606 -0.822 13.623 1.00 87.25 160 PRO A N 1
ATOM 1110 C CA . PRO A 1 160 ? 2.312 -0.476 15.006 1.00 87.25 160 PRO A CA 1
ATOM 1111 C C . PRO A 1 160 ? 2.265 1.039 15.205 1.00 87.25 160 PRO A C 1
ATOM 1113 O O . PRO A 1 160 ? 2.971 1.790 14.525 1.00 87.25 160 PRO A O 1
ATOM 1116 N N . LEU A 1 161 ? 1.458 1.490 16.165 1.00 84.56 161 LEU A N 1
ATOM 1117 C CA . LEU A 1 161 ? 1.394 2.900 16.540 1.00 84.56 161 LEU A CA 1
ATOM 1118 C C . LEU A 1 161 ? 2.789 3.405 16.923 1.00 84.56 161 LEU A C 1
ATOM 1120 O O . LEU A 1 161 ? 3.471 2.815 17.761 1.00 84.56 161 LEU A O 1
ATOM 1124 N N . SER A 1 162 ? 3.217 4.496 16.293 1.00 83.00 162 SER A N 1
ATOM 1125 C CA . SER A 1 162 ? 4.556 5.045 16.473 1.00 83.00 162 SER A CA 1
ATOM 1126 C C . SER A 1 162 ? 4.549 6.546 16.219 1.00 83.00 162 SER A C 1
ATOM 1128 O O . SER A 1 162 ? 4.020 7.012 15.214 1.00 83.00 162 SER A O 1
ATOM 1130 N N . SER A 1 163 ? 5.207 7.302 17.101 1.00 79.06 163 SER A N 1
ATOM 1131 C CA . SER A 1 163 ? 5.509 8.720 16.875 1.00 79.06 16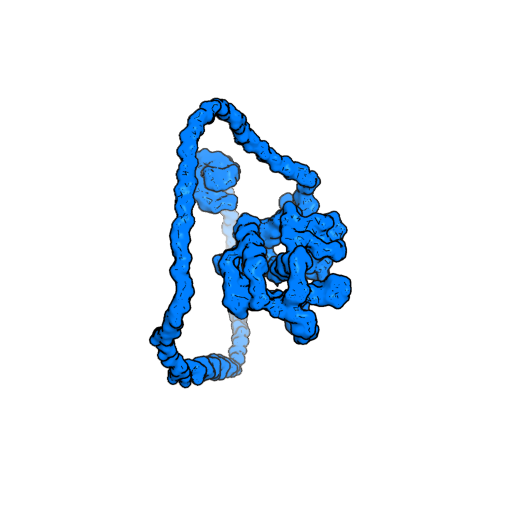3 SER A CA 1
ATOM 1132 C C . SER A 1 163 ? 6.692 8.932 15.925 1.00 79.06 163 SER A C 1
ATOM 1134 O O . SER A 1 163 ? 6.897 10.036 15.422 1.00 79.06 163 SER A O 1
ATOM 1136 N N . LYS A 1 164 ? 7.488 7.885 15.669 1.00 91.69 164 LYS A N 1
ATOM 1137 C CA . LYS A 1 164 ? 8.568 7.920 14.681 1.00 91.69 164 LYS A CA 1
ATOM 1138 C C . LYS A 1 164 ? 7.985 7.769 13.285 1.00 91.69 164 LYS A C 1
ATOM 1140 O O . LYS A 1 164 ? 7.162 6.882 13.057 1.00 91.69 164 LYS A O 1
ATOM 1145 N N . ARG A 1 165 ? 8.476 8.597 12.362 1.00 93.56 165 ARG A N 1
ATOM 1146 C CA . ARG A 1 165 ? 8.175 8.467 10.937 1.00 93.56 165 ARG A CA 1
ATOM 1147 C C . ARG A 1 165 ? 8.828 7.205 10.385 1.00 93.56 165 ARG A C 1
ATOM 1149 O O . ARG A 1 165 ? 10.029 7.020 10.571 1.00 93.56 165 ARG A O 1
ATOM 1156 N N . THR A 1 166 ? 8.047 6.381 9.700 1.00 95.12 166 THR A N 1
ATOM 1157 C CA . THR A 1 166 ? 8.554 5.213 8.978 1.00 95.12 166 THR A CA 1
ATOM 1158 C C . THR A 1 166 ? 9.346 5.690 7.770 1.00 95.12 166 THR A C 1
ATOM 1160 O O . THR A 1 166 ? 8.856 6.466 6.950 1.00 95.12 166 THR A O 1
ATOM 1163 N N . THR A 1 167 ? 10.592 5.251 7.685 1.00 95.31 167 THR A N 1
ATOM 1164 C CA . THR A 1 167 ? 11.506 5.600 6.602 1.00 95.31 167 THR A CA 1
ATOM 1165 C C . THR A 1 167 ? 11.379 4.616 5.449 1.00 95.31 167 THR A C 1
ATOM 1167 O O . THR A 1 167 ? 11.343 3.403 5.659 1.00 95.31 167 THR A O 1
ATOM 1170 N N . ILE A 1 168 ? 11.343 5.150 4.231 1.00 96.25 168 ILE A N 1
ATOM 1171 C CA . ILE A 1 168 ? 11.368 4.374 2.993 1.00 96.25 168 ILE A CA 1
ATOM 1172 C C . ILE A 1 168 ? 12.723 4.621 2.331 1.00 96.25 168 ILE A C 1
ATOM 1174 O O . ILE A 1 168 ? 13.166 5.769 2.221 1.00 96.25 168 ILE A O 1
ATOM 1178 N N . SER A 1 169 ? 13.408 3.548 1.937 1.00 95.50 169 SER A N 1
ATOM 1179 C CA . SER A 1 169 ? 14.658 3.638 1.183 1.00 95.50 169 SER A CA 1
ATOM 1180 C C . SER A 1 169 ? 14.521 3.025 -0.200 1.00 95.50 169 SER A C 1
ATOM 1182 O O . SER A 1 169 ? 13.941 1.948 -0.337 1.00 95.50 169 SER A O 1
ATOM 1184 N N . LEU A 1 170 ? 15.142 3.668 -1.181 1.00 94.94 170 LEU A N 1
ATOM 1185 C CA . LEU A 1 170 ? 15.170 3.258 -2.575 1.00 94.94 170 LEU A CA 1
ATOM 1186 C C . LEU A 1 170 ? 16.582 2.812 -2.972 1.00 94.94 170 LEU A C 1
ATOM 1188 O O . LEU A 1 170 ? 17.556 3.553 -2.803 1.00 94.94 170 LEU A O 1
ATOM 1192 N N . ASN A 1 171 ? 16.696 1.603 -3.520 1.00 93.50 171 ASN A N 1
ATOM 1193 C CA . ASN A 1 171 ? 17.928 1.065 -4.082 1.00 93.50 171 ASN A CA 1
ATOM 1194 C C . ASN A 1 171 ? 17.746 0.791 -5.578 1.00 93.50 171 ASN A C 1
ATOM 1196 O O . ASN A 1 171 ? 16.901 -0.025 -5.944 1.00 93.50 171 ASN A O 1
ATOM 1200 N N . ALA A 1 172 ? 18.561 1.454 -6.404 1.00 89.38 172 ALA A N 1
ATOM 1201 C CA . ALA A 1 172 ? 18.532 1.344 -7.866 1.00 89.38 172 ALA A CA 1
ATOM 1202 C C . ALA A 1 172 ? 17.180 1.724 -8.512 1.00 89.38 172 ALA A C 1
ATOM 1204 O O . ALA A 1 172 ? 16.816 1.164 -9.539 1.00 89.38 172 ALA A O 1
ATOM 1205 N N . GLY A 1 173 ? 16.441 2.656 -7.901 1.00 89.62 173 GLY A N 1
ATOM 1206 C CA . GLY A 1 173 ? 15.238 3.246 -8.498 1.00 89.62 173 GLY A CA 1
ATOM 1207 C C . GLY A 1 173 ? 15.536 4.501 -9.311 1.00 89.62 173 GLY A C 1
ATOM 1208 O O . GLY A 1 173 ? 16.606 5.101 -9.181 1.00 89.62 173 GLY A O 1
ATOM 1209 N N . GLU A 1 174 ? 14.571 4.883 -10.132 1.00 94.56 174 GLU A N 1
ATOM 1210 C CA . GLU A 1 174 ? 14.578 6.083 -10.960 1.00 94.56 174 GLU A CA 1
ATOM 1211 C C . GLU A 1 174 ? 14.079 7.302 -10.169 1.00 94.56 174 GLU A C 1
ATOM 1213 O O . GLU A 1 174 ? 13.503 7.182 -9.084 1.00 94.56 174 GLU A O 1
ATOM 1218 N N . GLU A 1 175 ? 14.291 8.508 -10.703 1.00 95.31 175 GLU A N 1
ATOM 1219 C CA . GLU A 1 175 ? 13.787 9.724 -10.048 1.00 95.31 175 GLU A CA 1
ATOM 1220 C C . GLU A 1 175 ? 12.248 9.778 -10.060 1.00 95.31 175 GLU A C 1
ATOM 1222 O O . GLU A 1 175 ? 11.651 10.260 -9.102 1.00 95.31 175 GLU A O 1
ATOM 1227 N N . SER A 1 176 ? 11.600 9.228 -11.091 1.00 96.12 176 SER A N 1
ATOM 1228 C CA . SER A 1 176 ? 10.140 9.051 -11.164 1.00 96.12 176 SER A CA 1
ATOM 1229 C C . SER A 1 176 ? 9.607 8.209 -10.000 1.00 96.12 176 SER A C 1
ATOM 1231 O O . SER A 1 176 ? 8.683 8.644 -9.313 1.00 96.12 176 SER A O 1
ATOM 1233 N N . ASP A 1 177 ? 10.244 7.067 -9.709 1.00 97.12 177 ASP A N 1
ATOM 1234 C CA . ASP A 1 177 ? 9.887 6.208 -8.571 1.00 97.12 177 ASP A CA 1
ATOM 1235 C C . ASP A 1 177 ? 9.952 6.987 -7.258 1.00 97.12 177 ASP A C 1
ATOM 1237 O O . ASP A 1 177 ? 9.061 6.906 -6.412 1.00 97.12 177 ASP A O 1
ATOM 1241 N N . LYS A 1 178 ? 11.029 7.761 -7.083 1.00 96.44 178 LYS A N 1
ATOM 1242 C CA . LYS A 1 178 ? 11.228 8.581 -5.893 1.00 96.44 178 LYS A CA 1
ATOM 1243 C C . LYS A 1 178 ? 10.113 9.617 -5.750 1.00 96.44 178 LYS A C 1
ATOM 1245 O O . LYS A 1 178 ? 9.519 9.695 -4.678 1.00 96.44 178 LYS A O 1
ATOM 1250 N N . VAL A 1 179 ? 9.793 10.360 -6.808 1.00 96.94 179 VAL A N 1
ATOM 1251 C CA . VAL A 1 179 ? 8.711 11.359 -6.800 1.00 96.94 179 VAL A CA 1
ATOM 1252 C C . VAL A 1 179 ? 7.362 10.722 -6.461 1.00 96.94 179 VAL A C 1
ATOM 1254 O O . VAL A 1 179 ? 6.602 11.287 -5.669 1.00 96.94 179 VAL A O 1
ATOM 1257 N N . LEU A 1 180 ? 7.075 9.538 -7.007 1.00 97.88 180 LEU A N 1
ATOM 1258 C CA . LEU A 1 180 ? 5.845 8.800 -6.726 1.00 97.88 180 LEU A CA 1
ATOM 1259 C C . LEU A 1 180 ? 5.760 8.382 -5.251 1.00 97.88 180 LEU A C 1
ATOM 1261 O O . LEU A 1 180 ? 4.739 8.607 -4.600 1.00 97.88 180 LEU A O 1
ATOM 1265 N N . ILE A 1 181 ? 6.845 7.838 -4.689 1.00 97.81 181 ILE A N 1
ATOM 1266 C CA . ILE A 1 181 ? 6.921 7.446 -3.272 1.00 97.81 181 ILE A CA 1
ATOM 1267 C C . ILE A 1 181 ? 6.751 8.658 -2.354 1.00 97.81 181 ILE A C 1
ATOM 1269 O O . ILE A 1 181 ? 6.030 8.578 -1.359 1.00 97.81 181 ILE A O 1
ATOM 1273 N N . GLU A 1 182 ? 7.412 9.774 -2.660 1.00 97.50 182 GLU A N 1
ATOM 1274 C CA . GLU A 1 182 ? 7.350 10.990 -1.842 1.00 97.50 182 GLU A CA 1
ATOM 1275 C C . GLU A 1 182 ? 5.946 11.606 -1.879 1.00 97.50 182 GLU A C 1
ATOM 1277 O O . GLU A 1 182 ? 5.403 11.974 -0.835 1.00 97.50 182 GLU A O 1
ATOM 1282 N N . SER A 1 183 ? 5.306 11.603 -3.050 1.00 97.81 183 SER A N 1
ATOM 1283 C CA . SER A 1 183 ? 3.926 12.060 -3.233 1.00 97.81 183 SER A CA 1
ATOM 1284 C C . SER A 1 183 ? 2.928 11.160 -2.495 1.00 97.81 183 SER A C 1
ATOM 1286 O O . SER A 1 183 ? 2.054 11.653 -1.775 1.00 97.81 183 SER A O 1
ATOM 1288 N N . PHE A 1 184 ? 3.105 9.836 -2.571 1.00 98.25 184 PHE A N 1
ATOM 1289 C CA . PHE A 1 184 ? 2.348 8.880 -1.763 1.00 98.25 184 PHE A CA 1
ATOM 1290 C C . PHE A 1 184 ? 2.554 9.116 -0.260 1.00 98.25 184 PHE A C 1
ATOM 1292 O O . PHE A 1 184 ? 1.586 9.124 0.498 1.00 98.25 184 PHE A O 1
ATOM 1299 N N . ALA A 1 185 ? 3.791 9.348 0.188 1.00 98.12 185 ALA A N 1
ATOM 1300 C CA . ALA A 1 185 ? 4.102 9.607 1.591 1.00 98.12 185 ALA A CA 1
ATOM 1301 C C . ALA A 1 185 ? 3.428 10.887 2.104 1.00 98.12 185 ALA A C 1
ATOM 1303 O O . ALA A 1 185 ? 2.872 10.882 3.206 1.00 98.12 185 ALA A O 1
ATOM 1304 N N . SER A 1 186 ? 3.425 11.957 1.305 1.00 97.69 186 SER A N 1
ATOM 1305 C CA . SER A 1 186 ? 2.690 13.183 1.615 1.00 97.69 186 SER A CA 1
ATOM 1306 C C . SER A 1 186 ? 1.185 12.932 1.710 1.00 97.69 186 SER A C 1
ATOM 1308 O O . SER A 1 186 ? 0.583 13.317 2.714 1.00 97.69 186 SER A O 1
ATOM 1310 N N . ASN A 1 187 ? 0.577 12.232 0.743 1.00 97.94 187 ASN A N 1
ATOM 1311 C CA . ASN A 1 187 ? -0.858 11.931 0.796 1.00 97.94 187 ASN A CA 1
ATOM 1312 C C . ASN A 1 187 ? -1.203 11.052 2.012 1.00 97.94 187 ASN A C 1
ATOM 1314 O O . ASN A 1 187 ? -2.075 11.384 2.815 1.00 97.94 187 ASN A O 1
ATOM 1318 N N . PHE A 1 188 ? -0.432 9.988 2.249 1.00 97.94 188 PHE A N 1
ATOM 1319 C CA . PHE A 1 188 ? -0.567 9.149 3.438 1.00 97.94 188 PHE A CA 1
ATOM 1320 C C . PHE A 1 188 ? -0.519 9.985 4.723 1.00 97.94 188 PHE A C 1
ATOM 1322 O O . PHE A 1 188 ? -1.322 9.777 5.631 1.00 97.94 188 PHE A O 1
ATOM 1329 N N . ASN A 1 189 ? 0.395 10.953 4.815 1.00 97.38 189 ASN A N 1
ATOM 1330 C CA . ASN A 1 189 ? 0.521 11.816 5.986 1.00 97.38 189 ASN A CA 1
ATOM 1331 C C . ASN A 1 189 ? -0.666 12.762 6.180 1.00 97.38 189 ASN A C 1
ATOM 1333 O O . ASN A 1 189 ? -0.922 13.146 7.321 1.00 97.38 189 ASN A O 1
ATOM 1337 N N . LEU A 1 190 ? -1.393 13.127 5.127 1.00 97.44 190 LEU A N 1
ATOM 1338 C CA . LEU A 1 190 ? -2.631 13.899 5.245 1.00 97.44 190 LEU A CA 1
ATOM 1339 C C . LEU A 1 190 ? -3.785 13.029 5.758 1.00 97.44 190 LEU A C 1
ATOM 1341 O O . LEU A 1 190 ? -4.571 13.468 6.594 1.00 97.44 190 LEU A O 1
ATOM 1345 N N . LEU A 1 191 ? -3.858 11.784 5.288 1.00 97.38 191 LEU A N 1
ATOM 1346 C CA . LEU A 1 191 ? -4.962 10.863 5.562 1.00 97.38 191 LEU A CA 1
ATOM 1347 C C . LEU A 1 191 ? -4.818 10.122 6.906 1.00 97.38 191 LEU A C 1
ATOM 1349 O O . LEU A 1 191 ? -5.801 9.892 7.610 1.00 97.38 191 LEU A O 1
ATOM 1353 N N . SER A 1 192 ? -3.595 9.738 7.274 1.00 96.88 192 SER A N 1
ATOM 1354 C CA . SER A 1 192 ? -3.292 8.944 8.468 1.00 96.88 192 SER A CA 1
ATOM 1355 C C . SER A 1 192 ? -3.275 9.797 9.736 1.00 96.88 192 SER A C 1
ATOM 1357 O O . SER A 1 192 ? -2.571 10.808 9.818 1.00 96.88 192 SER A O 1
ATOM 1359 N N . GLN A 1 193 ? -3.972 9.345 10.779 1.00 95.06 193 GLN A N 1
ATOM 1360 C CA . GLN A 1 193 ? -3.981 10.001 12.092 1.00 95.06 193 GLN A CA 1
ATOM 1361 C C . GLN A 1 193 ? -2.943 9.415 13.055 1.00 95.06 193 GLN A C 1
ATOM 1363 O O . GLN A 1 193 ? -2.545 10.080 14.008 1.00 95.06 193 GLN A O 1
ATOM 1368 N N . SER A 1 194 ? -2.498 8.181 12.822 1.00 94.06 194 SER A N 1
ATOM 1369 C CA . SER A 1 194 ? -1.766 7.406 13.826 1.00 94.06 194 SER A CA 1
ATOM 1370 C C . SER A 1 194 ? -0.292 7.146 13.500 1.00 94.06 194 SER A C 1
ATOM 1372 O O . SER A 1 194 ? 0.512 6.918 14.400 1.00 94.06 194 SER A O 1
ATOM 1374 N N . ASN A 1 195 ? 0.066 7.139 12.216 1.00 95.75 195 ASN A N 1
ATOM 1375 C CA . ASN A 1 195 ? 1.426 6.909 11.733 1.00 95.75 195 ASN A CA 1
ATOM 1376 C C . ASN A 1 195 ? 1.778 7.964 10.694 1.00 95.75 195 ASN A C 1
ATOM 1378 O O . ASN A 1 195 ? 0.897 8.511 10.034 1.00 95.75 195 ASN A O 1
ATOM 1382 N N . LYS A 1 196 ? 3.068 8.224 10.512 1.00 96.56 196 LYS A N 1
ATOM 1383 C CA . LYS A 1 196 ? 3.555 9.112 9.460 1.00 96.56 196 LYS A CA 1
ATOM 1384 C C . LYS A 1 196 ? 4.688 8.436 8.703 1.00 96.56 196 LYS A C 1
ATOM 1386 O O . LYS A 1 196 ? 5.479 7.702 9.297 1.00 96.56 196 LYS A O 1
ATOM 1391 N N . LEU A 1 197 ? 4.774 8.710 7.414 1.00 96.50 197 LEU A N 1
ATOM 1392 C CA . LEU A 1 197 ? 5.890 8.338 6.562 1.00 96.50 197 LEU A CA 1
ATOM 1393 C C . LEU A 1 197 ? 6.872 9.509 6.478 1.00 96.50 197 LEU A C 1
ATOM 1395 O O . LEU A 1 197 ? 6.520 10.683 6.660 1.00 96.50 197 LEU A O 1
ATOM 1399 N N . PHE A 1 198 ? 8.140 9.183 6.276 1.00 93.31 198 PHE A N 1
ATOM 1400 C CA . PHE A 1 198 ? 9.162 10.177 5.999 1.00 93.31 198 PHE A CA 1
ATOM 1401 C C . PHE A 1 198 ? 9.066 10.578 4.522 1.00 93.31 198 PHE A C 1
ATOM 1403 O O . PHE A 1 198 ? 9.186 9.724 3.654 1.00 93.31 198 PHE A O 1
ATOM 1410 N N . GLU A 1 199 ? 8.824 11.862 4.254 1.00 90.81 199 GLU A N 1
ATOM 1411 C CA . GLU A 1 199 ? 8.537 12.382 2.902 1.00 90.81 199 GLU A CA 1
ATOM 1412 C C . GLU A 1 199 ? 9.783 12.540 2.027 1.00 90.81 199 GLU A C 1
ATOM 1414 O O . GLU A 1 199 ? 9.658 12.877 0.862 1.00 90.81 199 GLU A O 1
ATOM 1419 N N . ASN A 1 200 ? 10.982 12.323 2.574 1.00 88.56 200 ASN A N 1
ATOM 1420 C CA . ASN A 1 200 ? 12.226 12.381 1.814 1.00 88.56 200 ASN A CA 1
ATOM 1421 C C . ASN A 1 200 ? 12.813 10.973 1.697 1.00 88.56 200 ASN A C 1
ATOM 1423 O O . ASN A 1 200 ? 13.351 10.421 2.662 1.00 88.56 200 ASN A O 1
ATOM 1427 N N . THR A 1 201 ? 12.671 10.370 0.524 1.00 85.31 201 THR A N 1
ATOM 1428 C CA . THR A 1 201 ? 13.075 8.981 0.315 1.00 85.31 201 THR A CA 1
ATOM 1429 C C . THR A 1 201 ? 14.594 8.873 0.345 1.00 85.31 201 THR A C 1
ATOM 1431 O O . THR A 1 201 ? 15.310 9.573 -0.372 1.00 85.31 201 THR A O 1
ATOM 1434 N N . LYS A 1 202 ? 15.115 7.963 1.173 1.00 83.56 202 LYS A N 1
ATOM 1435 C CA . LYS A 1 202 ? 16.564 7.776 1.305 1.00 83.56 202 LYS A CA 1
ATOM 1436 C C . LYS A 1 202 ? 17.102 6.933 0.159 1.00 83.56 202 LYS A C 1
ATOM 1438 O O . LYS A 1 202 ? 16.560 5.872 -0.133 1.00 83.56 202 LYS A O 1
ATOM 1443 N N . THR A 1 203 ? 18.228 7.327 -0.416 1.00 82.31 203 THR A N 1
ATOM 1444 C CA . THR A 1 203 ? 18.980 6.453 -1.323 1.00 82.31 203 THR A CA 1
ATOM 1445 C C . THR A 1 203 ? 19.774 5.427 -0.512 1.00 82.31 203 THR A C 1
ATOM 1447 O O . THR A 1 203 ? 20.423 5.777 0.475 1.00 82.31 203 THR A O 1
ATOM 1450 N N . GLY A 1 204 ? 19.750 4.156 -0.917 1.00 77.81 204 GLY A N 1
ATOM 1451 C CA . GLY A 1 204 ? 20.560 3.099 -0.303 1.00 77.81 204 GLY A CA 1
ATOM 1452 C C . GLY A 1 204 ? 19.740 1.930 0.239 1.00 77.81 204 GLY A C 1
ATOM 1453 O O . GLY A 1 204 ? 18.683 1.604 -0.285 1.00 77.81 204 GLY A O 1
ATOM 1454 N N . GLN A 1 205 ? 20.275 1.239 1.249 1.00 75.12 205 GLN A N 1
ATOM 1455 C CA . GLN A 1 205 ? 19.696 -0.009 1.780 1.00 75.12 205 GLN A CA 1
ATOM 1456 C C . GLN A 1 205 ? 19.187 0.108 3.225 1.00 75.12 205 GLN A C 1
ATOM 1458 O O . GLN A 1 205 ? 18.818 -0.895 3.833 1.00 75.12 205 GLN A O 1
ATOM 1463 N N . THR A 1 206 ? 19.189 1.312 3.799 1.00 80.88 206 THR A N 1
ATOM 1464 C CA . THR A 1 206 ? 18.825 1.545 5.199 1.00 80.88 206 THR A CA 1
ATOM 1465 C C . THR A 1 206 ? 17.499 2.295 5.298 1.00 80.88 206 THR A C 1
ATOM 1467 O O . THR A 1 206 ? 17.388 3.472 4.960 1.00 80.88 206 THR A O 1
ATOM 1470 N N . GLY A 1 207 ? 16.481 1.598 5.794 1.00 86.94 207 GLY A N 1
ATOM 1471 C CA . GLY A 1 207 ? 15.126 2.107 5.975 1.00 86.94 207 GLY A CA 1
ATOM 1472 C C . GLY A 1 207 ? 14.248 1.058 6.648 1.00 86.94 207 GLY A C 1
ATOM 1473 O O . GLY A 1 207 ? 14.605 -0.126 6.674 1.00 86.94 207 GLY A O 1
ATOM 1474 N N . ASP A 1 208 ? 13.117 1.492 7.198 1.00 93.75 208 ASP A N 1
ATOM 1475 C CA . ASP A 1 208 ? 12.122 0.591 7.785 1.00 93.75 208 ASP A CA 1
ATOM 1476 C C . ASP A 1 208 ? 11.470 -0.254 6.680 1.00 93.75 208 ASP A C 1
ATOM 1478 O O . ASP A 1 208 ? 11.429 -1.481 6.786 1.00 93.75 208 ASP A O 1
ATOM 1482 N N . ILE A 1 209 ? 11.079 0.406 5.583 1.00 95.62 209 ILE A N 1
ATOM 1483 C CA . ILE A 1 209 ? 10.648 -0.205 4.321 1.00 95.62 209 ILE A CA 1
ATOM 1484 C C . ILE A 1 209 ? 11.762 -0.012 3.288 1.00 95.62 209 ILE A C 1
ATOM 1486 O O . ILE A 1 209 ? 12.260 1.101 3.099 1.00 95.62 209 ILE A O 1
ATOM 1490 N N . ARG A 1 210 ? 12.171 -1.093 2.621 1.00 96.56 210 ARG A N 1
ATOM 1491 C CA . ARG A 1 210 ? 13.284 -1.079 1.659 1.00 96.56 210 ARG A CA 1
ATOM 1492 C C . ARG A 1 210 ? 12.795 -1.526 0.295 1.00 96.56 210 ARG A C 1
ATOM 1494 O O . ARG A 1 210 ? 12.372 -2.666 0.151 1.00 96.56 210 ARG A O 1
ATOM 1501 N N . ILE A 1 211 ? 12.899 -0.652 -0.695 1.00 97.94 211 ILE A N 1
ATOM 1502 C CA . ILE A 1 211 ? 12.525 -0.925 -2.079 1.00 97.94 211 ILE A CA 1
ATOM 1503 C C . ILE A 1 211 ? 13.798 -1.160 -2.886 1.00 97.94 211 ILE A C 1
ATOM 1505 O O . ILE A 1 211 ? 14.729 -0.353 -2.843 1.00 97.94 211 ILE A O 1
ATOM 1509 N N . LYS A 1 212 ? 13.850 -2.283 -3.598 1.00 97.19 212 LYS A N 1
ATOM 1510 C CA . LYS A 1 212 ? 14.985 -2.705 -4.420 1.00 97.19 212 LYS A CA 1
ATOM 1511 C C . LYS A 1 212 ? 14.475 -3.084 -5.801 1.00 97.19 212 LYS A C 1
ATOM 1513 O O . LYS A 1 212 ? 13.549 -3.885 -5.904 1.00 97.19 212 LYS A O 1
ATOM 1518 N N . PHE A 1 213 ? 15.109 -2.562 -6.839 1.00 97.12 213 PHE A N 1
ATOM 1519 C CA . PHE A 1 213 ? 14.823 -2.968 -8.210 1.00 97.12 213 PHE A CA 1
ATOM 1520 C C . PHE A 1 213 ? 15.782 -4.074 -8.628 1.00 97.12 213 PHE A C 1
ATOM 1522 O O . PHE A 1 213 ? 16.995 -3.956 -8.450 1.00 97.12 213 PHE A O 1
ATOM 1529 N N . LEU A 1 214 ? 15.228 -5.171 -9.136 1.00 96.81 214 LEU A N 1
ATOM 1530 C CA . LEU A 1 214 ? 15.978 -6.330 -9.602 1.00 96.81 214 LEU A CA 1
ATOM 1531 C C . LEU A 1 214 ? 15.460 -6.754 -10.977 1.00 96.81 214 LEU A C 1
ATOM 1533 O O . LEU A 1 214 ? 14.244 -6.759 -11.170 1.00 96.81 214 LEU A O 1
ATOM 1537 N N . PRO A 1 215 ? 16.337 -7.198 -11.890 1.00 95.81 215 PRO A N 1
ATOM 1538 C CA . PRO A 1 215 ? 15.888 -7.796 -13.139 1.00 95.81 215 PRO A CA 1
ATOM 1539 C C . PRO A 1 215 ? 15.106 -9.078 -12.859 1.00 95.81 215 PRO A C 1
ATOM 1541 O O . PRO A 1 215 ? 15.252 -9.701 -11.797 1.00 95.81 215 PRO A O 1
ATOM 1544 N N . SER A 1 216 ? 14.330 -9.516 -13.846 1.00 93.12 216 SER A N 1
ATOM 1545 C CA . SER A 1 216 ? 13.458 -10.692 -13.741 1.00 93.12 216 SER A CA 1
ATOM 1546 C C . SER A 1 216 ? 14.161 -11.945 -13.179 1.00 93.12 216 SER A C 1
ATOM 1548 O O . SER A 1 216 ? 13.585 -12.682 -12.376 1.00 93.12 216 SER A O 1
ATOM 1550 N N . ASP A 1 217 ? 15.431 -12.183 -13.527 1.00 92.06 217 ASP A N 1
ATOM 1551 C CA . ASP A 1 217 ? 16.211 -13.309 -12.988 1.00 92.06 217 ASP A CA 1
ATOM 1552 C C . ASP A 1 217 ? 16.597 -13.142 -11.511 1.00 92.06 217 ASP A C 1
ATOM 1554 O O . ASP A 1 217 ? 16.593 -14.117 -10.756 1.00 92.06 217 ASP A O 1
ATOM 1558 N N . GLY A 1 218 ? 16.865 -11.913 -11.064 1.00 94.00 218 GLY A N 1
ATOM 1559 C CA . GLY A 1 218 ? 17.142 -11.613 -9.659 1.00 94.00 218 GLY A CA 1
ATOM 1560 C C . GLY A 1 218 ? 15.929 -11.872 -8.765 1.00 94.00 218 GLY A C 1
ATOM 1561 O O . GLY A 1 218 ? 16.072 -12.394 -7.659 1.00 94.00 218 GLY A O 1
ATOM 1562 N N . LEU A 1 219 ? 14.719 -11.599 -9.263 1.00 95.94 219 LEU A N 1
ATOM 1563 C CA . LEU A 1 219 ? 13.476 -11.885 -8.541 1.00 95.94 219 LEU A CA 1
ATOM 1564 C C . LEU A 1 219 ? 13.244 -13.384 -8.319 1.00 95.94 219 LEU A C 1
ATOM 1566 O O . LEU A 1 219 ? 12.701 -13.775 -7.282 1.00 95.94 219 LEU A O 1
ATOM 1570 N N . LYS A 1 220 ? 13.679 -14.253 -9.239 1.00 93.00 220 LYS A N 1
ATOM 1571 C CA . LYS A 1 220 ? 13.556 -15.715 -9.078 1.00 93.00 220 LYS A CA 1
ATOM 1572 C C . LYS A 1 220 ? 14.344 -16.227 -7.873 1.00 93.00 220 LYS A C 1
ATOM 1574 O O . LYS A 1 220 ? 13.886 -17.147 -7.204 1.00 93.00 220 LYS A O 1
ATOM 1579 N N . ALA A 1 221 ? 15.480 -15.601 -7.565 1.00 93.56 221 ALA A N 1
ATOM 1580 C CA . ALA A 1 221 ? 16.316 -15.960 -6.420 1.00 93.56 221 ALA A CA 1
ATOM 1581 C C . ALA A 1 221 ? 15.705 -15.559 -5.063 1.00 93.56 221 ALA A C 1
ATOM 1583 O O . ALA A 1 221 ? 16.164 -16.026 -4.019 1.00 93.56 221 ALA A O 1
ATOM 1584 N N . ILE A 1 222 ? 14.675 -14.705 -5.051 1.00 94.19 222 ILE A N 1
ATOM 1585 C CA . ILE A 1 222 ? 13.994 -14.307 -3.820 1.00 94.1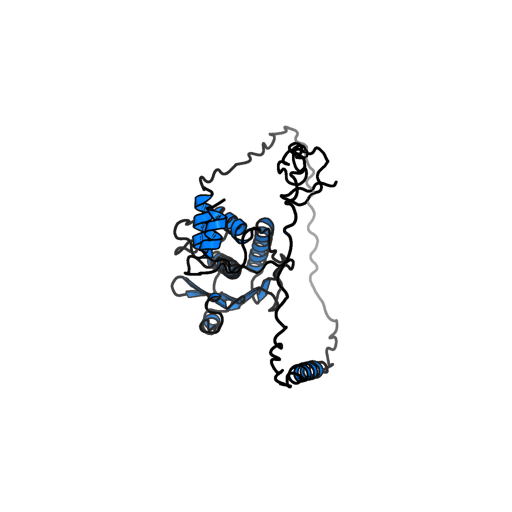9 222 ILE A CA 1
ATOM 1586 C C . ILE A 1 222 ? 13.040 -15.417 -3.379 1.00 94.19 222 ILE A C 1
ATOM 1588 O O . ILE A 1 222 ? 11.948 -15.593 -3.931 1.00 94.19 222 ILE A O 1
ATOM 1592 N N . ASP A 1 223 ? 13.469 -16.143 -2.349 1.00 91.50 223 ASP A N 1
ATOM 1593 C CA . ASP A 1 223 ? 12.679 -17.169 -1.681 1.00 91.50 223 ASP A CA 1
ATOM 1594 C C . ASP A 1 223 ? 11.705 -16.554 -0.662 1.00 91.50 223 ASP A C 1
ATOM 1596 O O . ASP A 1 223 ? 12.114 -15.928 0.326 1.00 91.50 223 ASP A O 1
ATOM 1600 N N . LEU A 1 224 ? 10.410 -16.760 -0.910 1.00 91.75 224 LEU A N 1
ATOM 1601 C CA . LEU A 1 224 ? 9.301 -16.331 -0.054 1.00 91.75 224 LEU A CA 1
ATOM 1602 C C . LEU A 1 224 ? 8.800 -17.443 0.882 1.00 91.75 224 LEU A C 1
ATOM 1604 O O . LEU A 1 224 ? 7.877 -17.216 1.666 1.00 91.75 224 LEU A O 1
ATOM 1608 N N . THR A 1 225 ? 9.384 -18.643 0.815 1.00 84.25 225 THR A N 1
ATOM 1609 C CA . THR A 1 225 ? 8.937 -19.812 1.585 1.00 84.25 225 THR A CA 1
ATOM 1610 C C . THR A 1 225 ? 9.467 -19.852 3.022 1.00 84.25 225 THR A C 1
ATOM 1612 O O . THR A 1 225 ? 8.955 -20.633 3.828 1.00 84.25 225 THR A O 1
ATOM 1615 N N . SER A 1 226 ? 10.442 -19.001 3.356 1.00 72.06 226 SER A N 1
ATOM 1616 C CA . SER A 1 226 ? 11.018 -18.860 4.700 1.00 72.06 226 SER A CA 1
ATOM 1617 C C . SER A 1 226 ? 10.084 -18.135 5.695 1.00 72.06 226 SER A C 1
ATOM 1619 O O . SER A 1 226 ? 8.928 -17.851 5.386 1.00 72.06 226 SER A O 1
ATOM 1621 N N . ASP A 1 227 ? 10.600 -17.823 6.891 1.00 64.62 227 ASP A N 1
ATOM 1622 C CA . ASP A 1 227 ? 9.900 -17.169 8.012 1.00 64.62 227 ASP A CA 1
ATOM 1623 C C . ASP A 1 227 ? 9.013 -15.968 7.622 1.00 64.62 227 ASP A C 1
ATOM 1625 O O . ASP A 1 227 ? 9.299 -15.239 6.671 1.00 64.62 227 ASP A O 1
ATOM 1629 N N . MET A 1 228 ? 7.953 -15.746 8.414 1.00 72.88 228 MET A N 1
ATOM 1630 C CA . MET A 1 228 ? 6.950 -14.678 8.245 1.00 72.88 228 MET A CA 1
ATOM 1631 C C . MET A 1 228 ? 6.157 -14.743 6.932 1.00 72.88 228 MET A C 1
ATOM 1633 O O . MET A 1 228 ? 5.869 -13.714 6.328 1.00 72.88 228 MET A O 1
ATOM 1637 N N . LYS A 1 229 ? 5.740 -15.946 6.510 1.00 79.06 229 LYS A N 1
ATOM 1638 C CA . LYS A 1 229 ? 4.920 -16.155 5.298 1.00 79.06 229 LYS A CA 1
ATOM 1639 C C . LYS A 1 229 ? 3.712 -15.222 5.185 1.00 79.06 229 LYS A C 1
ATOM 1641 O O . LYS A 1 229 ? 3.366 -14.837 4.078 1.00 79.06 229 LYS A O 1
ATOM 1646 N N . TRP A 1 230 ? 3.104 -14.847 6.310 1.00 79.75 230 TRP A N 1
ATOM 1647 C CA . TRP A 1 230 ? 1.959 -13.932 6.346 1.00 79.75 230 TRP A CA 1
ATOM 1648 C C . TRP A 1 230 ? 2.300 -12.511 5.851 1.00 79.75 230 TRP A C 1
ATOM 1650 O O . TRP A 1 230 ? 1.457 -11.840 5.271 1.00 79.75 230 TRP A O 1
ATOM 1660 N N . LEU A 1 231 ? 3.562 -12.076 5.961 1.00 84.88 231 LEU A N 1
ATOM 1661 C CA . LEU A 1 231 ? 4.033 -10.799 5.412 1.00 84.88 231 LEU A CA 1
ATOM 1662 C C . LEU A 1 231 ? 4.543 -10.902 3.972 1.00 84.88 231 LEU A C 1
ATOM 1664 O O . LEU A 1 231 ? 4.910 -9.877 3.397 1.00 84.88 231 LEU A O 1
ATOM 1668 N N . ASN A 1 232 ? 4.598 -12.097 3.386 1.00 92.81 232 ASN A N 1
ATOM 1669 C CA . ASN A 1 232 ? 5.179 -12.290 2.063 1.00 92.81 232 ASN A CA 1
ATOM 1670 C C . ASN A 1 232 ? 4.093 -12.239 0.981 1.00 92.81 232 ASN A C 1
ATOM 1672 O O . ASN A 1 232 ? 2.967 -12.676 1.204 1.00 92.81 232 ASN A O 1
ATOM 1676 N N . ARG A 1 233 ? 4.425 -11.715 -0.202 1.00 94.25 233 ARG A N 1
ATOM 1677 C CA . ARG A 1 233 ? 3.521 -11.677 -1.367 1.00 94.25 233 ARG A CA 1
ATOM 1678 C C . ARG A 1 233 ? 4.322 -11.727 -2.651 1.00 94.25 233 ARG A C 1
ATOM 1680 O O . ARG A 1 233 ? 5.414 -11.172 -2.722 1.00 94.25 233 ARG A O 1
ATOM 1687 N N . GLU A 1 234 ? 3.752 -12.354 -3.665 1.00 95.69 234 GLU A N 1
ATOM 1688 C CA . GLU A 1 234 ? 4.223 -12.254 -5.039 1.00 95.69 234 GLU A CA 1
ATOM 1689 C C . GLU A 1 234 ? 3.096 -11.690 -5.900 1.00 95.69 234 GLU A C 1
ATOM 1691 O O . GLU A 1 234 ? 1.942 -12.109 -5.779 1.00 95.69 234 GLU A O 1
ATOM 1696 N N . TYR A 1 235 ? 3.437 -10.719 -6.741 1.00 95.69 235 TYR A N 1
ATOM 1697 C CA . TYR A 1 235 ? 2.560 -10.188 -7.770 1.00 95.69 235 TYR A CA 1
ATOM 1698 C C . TYR A 1 235 ? 3.070 -10.639 -9.131 1.00 95.69 235 TYR A C 1
ATOM 1700 O O . TYR A 1 235 ? 4.254 -10.487 -9.443 1.00 95.69 235 TYR A O 1
ATOM 1708 N N . THR A 1 236 ? 2.160 -11.181 -9.936 1.00 94.75 236 THR A N 1
ATOM 1709 C CA . THR A 1 236 ? 2.449 -11.622 -11.301 1.00 94.75 236 THR A CA 1
ATOM 1710 C C . THR A 1 236 ? 1.406 -11.065 -12.255 1.00 94.75 236 THR A C 1
ATOM 1712 O O . THR A 1 236 ? 0.232 -10.976 -11.890 1.00 94.75 236 THR A O 1
ATOM 1715 N N . ARG A 1 237 ? 1.834 -10.725 -13.470 1.00 91.88 237 ARG A N 1
ATOM 1716 C CA . ARG A 1 237 ? 0.975 -10.289 -14.571 1.00 91.88 237 ARG A CA 1
ATOM 1717 C C . ARG A 1 237 ? 1.447 -10.962 -15.846 1.00 91.88 237 ARG A C 1
ATOM 1719 O O . ARG A 1 237 ? 2.631 -10.908 -16.156 1.00 91.88 237 ARG A O 1
ATOM 1726 N N . ASP A 1 238 ? 0.546 -11.654 -16.537 1.00 89.75 238 ASP A N 1
ATOM 1727 C CA . ASP A 1 238 ? 0.843 -12.344 -17.802 1.00 89.75 238 ASP A CA 1
ATOM 1728 C C . ASP A 1 238 ? 2.079 -13.271 -17.737 1.00 89.75 238 ASP A C 1
ATOM 1730 O O . ASP A 1 238 ? 2.847 -13.407 -18.686 1.00 89.75 238 ASP A O 1
ATOM 1734 N N . GLY A 1 239 ? 2.289 -13.917 -16.582 1.00 88.88 239 GLY A N 1
ATOM 1735 C CA . GLY A 1 239 ? 3.423 -14.817 -16.333 1.00 88.88 239 GLY A CA 1
ATOM 1736 C C . GLY A 1 239 ? 4.740 -14.126 -15.956 1.00 88.88 239 GLY A C 1
ATOM 1737 O O . GLY A 1 239 ? 5.726 -14.812 -15.688 1.00 88.88 239 GLY A O 1
ATOM 1738 N N . ILE A 1 240 ? 4.766 -12.794 -15.890 1.00 91.06 240 ILE A N 1
ATOM 1739 C CA . ILE A 1 240 ? 5.911 -11.999 -15.442 1.00 91.06 240 ILE A CA 1
ATOM 1740 C C . ILE A 1 240 ? 5.764 -11.726 -13.944 1.00 91.06 240 ILE A C 1
ATOM 1742 O O . ILE A 1 240 ? 4.721 -11.250 -13.496 1.00 91.06 240 ILE A O 1
ATOM 1746 N N . THR A 1 241 ? 6.804 -12.002 -13.152 1.00 96.75 241 THR A N 1
ATOM 1747 C CA . THR A 1 241 ? 6.859 -11.558 -11.752 1.00 96.75 241 THR A CA 1
ATOM 1748 C C . THR A 1 241 ? 7.100 -10.051 -11.726 1.00 96.75 241 THR A C 1
ATOM 1750 O O . THR A 1 241 ? 8.169 -9.584 -12.117 1.00 96.75 241 THR A O 1
ATOM 1753 N N . CYS A 1 242 ? 6.112 -9.295 -11.258 1.00 97.25 242 CYS A N 1
ATOM 1754 C CA . CYS A 1 242 ? 6.160 -7.836 -11.183 1.00 97.25 242 CYS A CA 1
ATOM 1755 C C . CYS A 1 242 ? 6.809 -7.364 -9.881 1.00 97.25 242 CYS A C 1
ATOM 1757 O O . CYS A 1 242 ? 7.637 -6.454 -9.877 1.00 97.25 242 CYS A O 1
ATOM 1759 N N . ALA A 1 243 ? 6.463 -8.007 -8.765 1.00 98.00 243 ALA A N 1
ATOM 1760 C CA . ALA A 1 243 ? 7.051 -7.697 -7.473 1.00 98.00 243 ALA A CA 1
ATOM 1761 C C . ALA A 1 243 ? 7.018 -8.897 -6.525 1.00 98.00 243 ALA A C 1
ATOM 1763 O O . ALA A 1 243 ? 6.125 -9.744 -6.581 1.00 98.00 243 ALA A O 1
ATOM 1764 N N . LYS A 1 244 ? 7.977 -8.926 -5.603 1.00 97.75 244 LYS A N 1
ATOM 1765 C CA . LYS A 1 244 ? 8.006 -9.825 -4.451 1.00 97.75 244 LYS A CA 1
ATOM 1766 C C . LYS A 1 244 ? 8.191 -9.018 -3.179 1.00 97.75 244 LYS A C 1
ATOM 1768 O O . LYS A 1 244 ? 9.033 -8.130 -3.116 1.00 97.75 244 LYS A O 1
ATOM 1773 N N . ILE A 1 245 ? 7.438 -9.358 -2.148 1.00 96.50 245 ILE A N 1
ATOM 1774 C CA . ILE A 1 245 ? 7.497 -8.719 -0.837 1.00 96.50 245 ILE A CA 1
ATOM 1775 C C . ILE A 1 245 ? 7.926 -9.776 0.163 1.00 96.50 245 ILE A C 1
ATOM 1777 O O . ILE A 1 245 ? 7.325 -10.849 0.219 1.00 96.50 245 ILE A O 1
ATOM 1781 N N . LYS A 1 246 ? 8.972 -9.475 0.934 1.00 94.62 246 LYS A N 1
ATOM 1782 C CA . LYS A 1 246 ? 9.484 -10.327 2.008 1.00 94.62 246 LYS A CA 1
ATOM 1783 C C . LYS A 1 246 ? 9.603 -9.505 3.284 1.00 94.62 246 LYS A C 1
ATOM 1785 O O . LYS A 1 246 ? 10.561 -8.752 3.460 1.00 94.62 246 LYS A O 1
ATOM 1790 N N . GLY A 1 247 ? 8.612 -9.611 4.166 1.00 91.81 247 GLY A N 1
ATOM 1791 C CA . GLY A 1 247 ? 8.499 -8.699 5.305 1.00 91.81 247 GLY A CA 1
ATOM 1792 C C . GLY A 1 247 ? 8.312 -7.249 4.841 1.00 91.81 247 GLY A C 1
ATOM 1793 O O . GLY A 1 247 ? 7.313 -6.921 4.210 1.00 91.81 247 GLY A O 1
ATOM 1794 N N . TYR A 1 248 ? 9.292 -6.392 5.141 1.00 92.75 248 TYR A N 1
ATOM 1795 C CA . TYR A 1 248 ? 9.317 -4.977 4.734 1.00 92.75 248 TYR A CA 1
ATOM 1796 C C . TYR A 1 248 ? 10.311 -4.685 3.596 1.00 92.75 248 TYR A C 1
ATOM 1798 O O . TYR A 1 248 ? 10.565 -3.523 3.272 1.00 92.75 248 TYR A O 1
ATOM 1806 N N . ASP A 1 249 ? 10.903 -5.724 3.001 1.00 95.31 249 ASP A N 1
ATOM 1807 C CA . ASP A 1 249 ? 11.650 -5.601 1.753 1.00 95.31 249 ASP A CA 1
ATOM 1808 C C . ASP A 1 249 ? 10.702 -5.799 0.562 1.00 95.31 249 ASP A C 1
ATOM 1810 O O . ASP A 1 249 ? 10.071 -6.850 0.427 1.00 95.31 249 ASP A O 1
ATOM 1814 N N . ILE A 1 250 ? 10.636 -4.796 -0.309 1.00 97.88 250 ILE A N 1
ATOM 1815 C CA . ILE A 1 250 ? 9.935 -4.810 -1.592 1.00 97.88 250 ILE A CA 1
ATOM 1816 C C . ILE A 1 250 ? 10.984 -4.988 -2.690 1.00 97.88 250 ILE A C 1
ATOM 1818 O O . ILE A 1 250 ? 11.917 -4.194 -2.805 1.00 97.88 250 ILE A O 1
ATOM 1822 N N . TYR A 1 251 ? 10.821 -6.023 -3.504 1.00 98.06 251 TYR A N 1
ATOM 1823 C CA . TYR A 1 251 ? 11.633 -6.297 -4.680 1.00 98.06 251 TYR A CA 1
ATOM 1824 C C . TYR A 1 251 ? 10.763 -6.088 -5.917 1.00 98.06 251 TYR A C 1
ATOM 1826 O O . TYR A 1 251 ? 9.853 -6.880 -6.158 1.00 98.06 251 TYR A O 1
ATOM 1834 N N . LEU A 1 252 ? 11.018 -5.026 -6.675 1.00 98.25 252 LEU A N 1
ATOM 1835 C CA . LEU A 1 252 ? 10.303 -4.702 -7.911 1.00 98.25 252 LEU A CA 1
ATOM 1836 C C . LEU A 1 252 ? 11.098 -5.167 -9.122 1.00 98.25 252 LEU A C 1
ATOM 1838 O O . LEU A 1 252 ? 12.330 -5.123 -9.118 1.00 98.25 252 LEU A O 1
ATOM 1842 N N . ASN A 1 253 ? 10.387 -5.596 -10.158 1.00 97.81 253 ASN A N 1
ATOM 1843 C CA . ASN A 1 253 ? 11.003 -5.924 -11.430 1.00 97.81 253 ASN A CA 1
ATOM 1844 C C . ASN A 1 253 ? 11.518 -4.644 -12.099 1.00 97.81 253 ASN A C 1
ATOM 1846 O O . ASN A 1 253 ? 10.731 -3.756 -12.423 1.00 97.81 253 ASN A O 1
ATOM 1850 N N . SER A 1 254 ? 12.835 -4.550 -12.288 1.00 97.19 254 SER A N 1
ATOM 1851 C CA . SER A 1 254 ? 13.482 -3.399 -12.925 1.00 97.19 254 SER A CA 1
ATOM 1852 C C . SER A 1 254 ? 13.143 -3.265 -14.404 1.00 97.19 254 SER A C 1
ATOM 1854 O O . SER A 1 254 ? 13.325 -2.187 -14.953 1.00 97.19 254 SER A O 1
ATOM 1856 N N . ASP A 1 255 ? 12.666 -4.344 -15.027 1.00 95.44 255 ASP A N 1
ATOM 1857 C CA . ASP A 1 255 ? 12.332 -4.396 -16.451 1.00 95.44 255 ASP A CA 1
ATOM 1858 C C . ASP A 1 255 ? 10.933 -3.802 -16.734 1.00 95.44 255 ASP A C 1
ATOM 1860 O O . ASP A 1 255 ? 10.518 -3.712 -17.887 1.00 95.44 255 ASP A O 1
ATOM 1864 N N . MET A 1 256 ? 10.177 -3.427 -15.690 1.00 95.75 256 MET A N 1
ATOM 1865 C CA . MET A 1 256 ? 8.888 -2.744 -15.826 1.00 95.75 256 MET A CA 1
ATOM 1866 C C . MET A 1 256 ? 9.075 -1.240 -16.020 1.00 95.75 256 MET A C 1
ATOM 1868 O O . MET A 1 256 ? 9.865 -0.605 -15.317 1.00 95.75 256 MET A O 1
ATOM 1872 N N . GLU A 1 257 ? 8.244 -0.673 -16.890 1.00 94.44 257 GLU A N 1
ATOM 1873 C CA . GLU A 1 257 ? 8.194 0.754 -17.209 1.00 94.44 257 GLU A CA 1
ATOM 1874 C C . GLU A 1 257 ? 6.750 1.280 -17.119 1.00 94.44 257 GLU A C 1
ATOM 1876 O O . GLU A 1 257 ? 5.788 0.502 -17.157 1.00 94.44 257 GLU A O 1
ATOM 1881 N N . GLY A 1 258 ? 6.605 2.605 -17.012 1.00 95.31 258 GLY A N 1
ATOM 1882 C CA . GLY A 1 258 ? 5.319 3.311 -17.037 1.00 95.31 258 GLY A CA 1
ATOM 1883 C C . GLY A 1 258 ? 4.314 2.829 -15.985 1.00 95.31 258 GLY A C 1
ATOM 1884 O O . GLY A 1 258 ? 4.690 2.410 -14.892 1.00 95.31 258 GLY A O 1
ATOM 1885 N N . ASP A 1 259 ? 3.029 2.838 -16.344 1.00 96.19 259 ASP A N 1
ATOM 1886 C CA . ASP A 1 259 ? 1.915 2.575 -15.421 1.00 96.19 259 ASP A CA 1
ATOM 1887 C C . ASP A 1 259 ? 2.021 1.237 -14.680 1.00 96.19 259 ASP A C 1
ATOM 1889 O O . ASP A 1 259 ? 1.646 1.122 -13.516 1.00 96.19 259 ASP A O 1
ATOM 1893 N N . MET A 1 260 ? 2.561 0.203 -15.329 1.00 95.75 260 MET A N 1
ATOM 1894 C CA . MET A 1 260 ? 2.754 -1.098 -14.689 1.00 95.75 260 MET A CA 1
ATOM 1895 C C . MET A 1 260 ? 3.763 -1.013 -13.538 1.00 95.75 260 MET A C 1
ATOM 1897 O O . MET A 1 260 ? 3.558 -1.628 -12.489 1.00 95.75 260 MET A O 1
ATOM 1901 N N . ARG A 1 261 ? 4.844 -0.247 -13.719 1.00 97.25 261 ARG A N 1
ATOM 1902 C CA . ARG A 1 261 ? 5.847 -0.014 -12.679 1.00 97.25 261 ARG A CA 1
ATOM 1903 C C . ARG A 1 261 ? 5.238 0.758 -11.510 1.00 97.25 261 ARG A C 1
ATOM 1905 O O . ARG A 1 261 ? 5.361 0.312 -10.368 1.00 97.25 261 ARG A O 1
ATOM 1912 N N . ASP A 1 262 ? 4.526 1.839 -11.810 1.00 98.06 262 ASP A N 1
ATOM 1913 C CA . ASP A 1 262 ? 3.892 2.709 -10.817 1.00 98.06 262 ASP A CA 1
ATOM 1914 C C . ASP A 1 262 ? 2.829 1.959 -10.005 1.00 98.06 262 ASP A C 1
ATOM 1916 O O . ASP A 1 262 ? 2.841 1.993 -8.768 1.00 98.06 262 ASP A O 1
ATOM 1920 N N . HIS A 1 263 ? 1.970 1.192 -10.686 1.00 98.06 263 HIS A N 1
ATOM 1921 C CA . HIS A 1 263 ? 0.951 0.356 -10.057 1.00 98.06 263 HIS A CA 1
ATOM 1922 C C . HIS A 1 263 ? 1.574 -0.601 -9.038 1.00 98.06 263 HIS A C 1
ATOM 1924 O O . HIS A 1 263 ? 1.202 -0.596 -7.862 1.00 98.06 263 HIS A O 1
ATOM 1930 N N . TYR A 1 264 ? 2.547 -1.421 -9.453 1.00 98.06 264 TYR A N 1
ATOM 1931 C CA . TYR A 1 264 ? 3.120 -2.427 -8.558 1.00 98.06 264 TYR A CA 1
ATOM 1932 C C . TYR A 1 264 ? 4.011 -1.828 -7.472 1.00 98.06 264 TYR A C 1
ATOM 1934 O O . TYR A 1 264 ? 4.127 -2.429 -6.398 1.00 98.06 264 TYR A O 1
ATOM 1942 N N . LEU A 1 265 ? 4.589 -0.645 -7.688 1.00 98.44 265 LEU A N 1
ATOM 1943 C CA . LEU A 1 265 ? 5.286 0.108 -6.651 1.00 98.44 265 LEU A CA 1
ATOM 1944 C C . LEU A 1 265 ? 4.316 0.544 -5.542 1.00 98.44 265 LEU A C 1
ATOM 1946 O O . LEU A 1 265 ? 4.523 0.194 -4.373 1.00 98.44 265 LEU A O 1
ATOM 1950 N N . LEU A 1 266 ? 3.217 1.215 -5.895 1.00 98.44 266 LEU A N 1
ATOM 1951 C CA . LEU A 1 266 ? 2.200 1.636 -4.926 1.00 98.44 266 LEU A CA 1
ATOM 1952 C C . LEU A 1 266 ? 1.505 0.448 -4.262 1.00 98.44 266 LEU A C 1
ATOM 1954 O O . LEU A 1 266 ? 1.381 0.402 -3.035 1.00 98.44 266 LEU A O 1
ATOM 1958 N N . ARG A 1 267 ? 1.100 -0.556 -5.044 1.00 98.00 267 ARG A N 1
ATOM 1959 C CA . ARG A 1 267 ? 0.444 -1.765 -4.537 1.00 98.00 267 ARG A CA 1
ATOM 1960 C C . ARG A 1 267 ? 1.326 -2.503 -3.530 1.00 98.00 267 ARG A C 1
ATOM 1962 O O . ARG A 1 267 ? 0.819 -3.000 -2.519 1.00 98.00 267 ARG A O 1
ATOM 1969 N N . SER A 1 268 ? 2.640 -2.538 -3.764 1.00 98.19 268 SER A N 1
ATOM 1970 C CA . SER A 1 268 ? 3.600 -3.151 -2.842 1.00 98.19 268 SER A CA 1
ATOM 1971 C C . SER A 1 268 ? 3.785 -2.340 -1.563 1.00 98.19 268 SER A C 1
ATOM 1973 O O . SER A 1 268 ? 3.804 -2.918 -0.475 1.00 98.19 268 SER A O 1
ATOM 1975 N N . LEU A 1 269 ? 3.851 -1.010 -1.665 1.00 97.88 269 LEU A N 1
ATOM 1976 C CA . LEU A 1 269 ? 3.868 -0.128 -0.497 1.00 97.88 269 LEU A CA 1
ATOM 1977 C C . LEU A 1 269 ? 2.623 -0.335 0.367 1.00 97.88 269 LEU A C 1
ATOM 1979 O O . LEU A 1 269 ? 2.745 -0.645 1.552 1.00 97.88 269 LEU A O 1
ATOM 1983 N N . LEU A 1 270 ? 1.432 -0.266 -0.225 1.00 98.12 270 LEU A N 1
ATOM 1984 C CA . LEU A 1 270 ? 0.167 -0.491 0.475 1.00 98.12 270 LEU A CA 1
ATOM 1985 C C . LEU A 1 270 ? 0.125 -1.872 1.145 1.00 98.12 270 LEU A C 1
ATOM 1987 O O . LEU A 1 270 ? -0.281 -1.990 2.301 1.00 98.12 270 LEU A O 1
ATOM 1991 N N . TYR A 1 271 ? 0.634 -2.913 0.486 1.00 96.81 271 TYR A N 1
ATOM 1992 C CA . TYR A 1 271 ? 0.728 -4.238 1.096 1.00 96.81 271 TYR A CA 1
ATOM 1993 C C . TYR A 1 271 ? 1.615 -4.249 2.353 1.00 96.81 271 TYR A C 1
ATOM 1995 O O . TYR A 1 271 ? 1.250 -4.861 3.362 1.00 96.81 271 TYR A O 1
ATOM 2003 N N . THR A 1 272 ? 2.761 -3.556 2.344 1.00 95.56 272 THR A N 1
ATOM 2004 C CA . THR A 1 272 ? 3.618 -3.419 3.544 1.00 95.56 272 THR A CA 1
ATOM 2005 C C . THR A 1 272 ? 2.982 -2.580 4.656 1.00 95.56 272 THR A C 1
ATOM 2007 O O . THR A 1 272 ? 3.355 -2.721 5.819 1.00 95.56 272 THR A O 1
ATOM 2010 N N . LEU A 1 273 ? 1.989 -1.757 4.315 1.00 96.62 273 LEU A N 1
ATOM 2011 C CA . LEU A 1 273 ? 1.195 -0.945 5.241 1.00 96.62 273 LEU A CA 1
ATOM 2012 C C . LEU A 1 273 ? -0.064 -1.671 5.758 1.00 96.62 273 LEU A C 1
ATOM 2014 O O . LEU A 1 273 ? -0.782 -1.138 6.600 1.00 96.62 273 LEU A O 1
ATOM 2018 N N . GLY A 1 274 ? -0.317 -2.900 5.303 1.00 95.44 274 GLY A N 1
ATOM 2019 C CA . GLY A 1 274 ? -1.388 -3.757 5.821 1.00 95.44 274 GLY A CA 1
ATOM 2020 C C . GLY A 1 274 ? -2.592 -3.936 4.897 1.00 95.44 274 GLY A C 1
ATOM 2021 O O . GLY A 1 274 ? -3.534 -4.624 5.277 1.00 95.44 274 GLY A O 1
ATOM 2022 N N . PHE A 1 275 ? -2.571 -3.383 3.680 1.00 96.62 275 PHE A N 1
ATOM 2023 C CA . PHE A 1 275 ? -3.612 -3.621 2.670 1.00 96.62 275 PHE A CA 1
ATOM 2024 C C . PHE A 1 275 ? -3.307 -4.895 1.878 1.00 96.62 275 PHE A C 1
ATOM 2026 O O . PHE A 1 275 ? -2.726 -4.881 0.785 1.00 96.62 275 PHE A O 1
ATOM 2033 N N . LYS A 1 276 ? -3.609 -6.026 2.511 1.00 93.81 276 LYS A N 1
ATOM 2034 C CA . LYS A 1 276 ? -3.206 -7.363 2.073 1.00 93.81 276 LYS A CA 1
ATOM 2035 C C . LYS A 1 276 ? -4.140 -8.003 1.043 1.00 93.81 276 LYS A C 1
ATOM 2037 O O . LYS A 1 276 ? -3.701 -8.891 0.314 1.00 93.81 276 LYS A O 1
ATOM 2042 N N . GLY A 1 277 ? -5.408 -7.609 1.033 1.00 94.50 277 GLY A N 1
ATOM 2043 C CA . GLY A 1 277 ? -6.448 -8.147 0.160 1.00 94.50 277 GLY A CA 1
ATOM 2044 C C . GLY A 1 277 ? -6.589 -7.376 -1.146 1.00 94.50 277 GLY A C 1
ATOM 2045 O O . GLY A 1 277 ? -5.904 -6.376 -1.360 1.00 94.50 277 GLY A O 1
ATOM 2046 N N . ASP A 1 278 ? -7.471 -7.874 -2.003 1.00 94.44 278 ASP A N 1
ATOM 2047 C CA . ASP A 1 278 ? -7.776 -7.350 -3.334 1.00 94.44 278 ASP A CA 1
ATOM 2048 C C . ASP A 1 278 ? -9.255 -6.922 -3.384 1.00 94.44 278 ASP A C 1
ATOM 2050 O O . ASP A 1 278 ? -10.060 -7.369 -2.566 1.00 94.44 278 ASP A O 1
ATOM 2054 N N . SER A 1 279 ? -9.616 -6.064 -4.337 1.00 93.06 279 SER A N 1
ATOM 2055 C CA . SER A 1 279 ? -10.985 -5.598 -4.562 1.00 93.06 279 SER A CA 1
ATOM 2056 C C . SER A 1 279 ? -11.531 -6.156 -5.870 1.00 93.06 279 SER A C 1
ATOM 2058 O O . SER A 1 279 ? -10.913 -6.014 -6.923 1.00 93.06 279 SER A O 1
ATOM 2060 N N . LEU A 1 280 ? -12.702 -6.792 -5.809 1.00 91.00 280 LEU A N 1
ATOM 2061 C CA . LEU A 1 280 ? -13.381 -7.364 -6.982 1.00 91.00 280 LEU A CA 1
ATOM 2062 C C . LEU A 1 280 ? -14.531 -6.484 -7.491 1.00 91.00 280 LEU A C 1
ATOM 2064 O O . LEU A 1 280 ? -15.096 -6.746 -8.551 1.00 91.00 280 LEU A O 1
ATOM 2068 N N . HIS A 1 281 ? -14.914 -5.473 -6.712 1.00 89.50 281 HIS A N 1
ATOM 2069 C CA . HIS A 1 281 ? -16.117 -4.676 -6.953 1.00 89.50 281 HIS A CA 1
ATOM 2070 C C . HIS A 1 281 ? -15.809 -3.283 -7.502 1.00 89.50 281 HIS A C 1
ATOM 2072 O O . HIS A 1 281 ? -16.617 -2.735 -8.251 1.00 89.50 281 HIS A O 1
ATOM 2078 N N . TYR A 1 282 ? -14.644 -2.731 -7.166 1.00 91.75 282 TYR A N 1
ATOM 2079 C CA . TYR A 1 282 ? -14.281 -1.353 -7.480 1.00 91.75 282 TYR A CA 1
ATOM 2080 C C . TYR A 1 282 ? -13.113 -1.333 -8.462 1.00 91.75 282 TYR A C 1
ATOM 2082 O O . TYR A 1 282 ? -11.953 -1.422 -8.075 1.00 91.75 282 TYR A O 1
ATOM 2090 N N . GLN A 1 283 ? -13.440 -1.254 -9.751 1.00 91.56 283 GLN A N 1
ATOM 2091 C CA . GLN A 1 283 ? -12.485 -1.285 -10.869 1.00 91.56 283 GLN A CA 1
ATOM 2092 C C . GLN A 1 283 ? -11.543 -0.069 -10.897 1.00 91.56 283 GLN A C 1
ATOM 2094 O O . GLN A 1 283 ? -10.452 -0.144 -11.450 1.00 91.56 283 GLN A O 1
ATOM 2099 N N . ASP A 1 284 ? -11.954 1.049 -10.298 1.00 93.06 284 ASP A N 1
ATOM 2100 C CA . ASP A 1 284 ? -11.140 2.254 -10.151 1.00 93.06 284 ASP A CA 1
ATOM 2101 C C . ASP A 1 284 ? -10.193 2.200 -8.941 1.00 93.06 284 ASP A C 1
ATOM 2103 O O . ASP A 1 284 ? -9.375 3.099 -8.755 1.00 93.06 284 ASP A O 1
ATOM 2107 N N . SER A 1 285 ? -10.270 1.149 -8.123 1.00 96.31 285 SER A N 1
ATOM 2108 C CA . SER A 1 285 ? -9.394 0.966 -6.971 1.00 96.31 285 SER A CA 1
ATOM 2109 C C . SER A 1 285 ? -7.985 0.532 -7.381 1.00 96.31 285 SER A C 1
ATOM 2111 O O . SER A 1 285 ? -7.802 -0.331 -8.240 1.00 96.31 285 SER A O 1
ATOM 2113 N N . ILE A 1 286 ? -6.966 1.014 -6.664 1.00 97.44 286 ILE A N 1
ATOM 2114 C CA . ILE A 1 286 ? -5.594 0.475 -6.729 1.00 97.44 286 ILE A CA 1
ATOM 2115 C C . ILE A 1 286 ? -5.525 -1.019 -6.364 1.00 97.44 286 ILE A C 1
ATOM 2117 O O . ILE A 1 286 ? -4.566 -1.707 -6.706 1.00 97.44 286 ILE A O 1
ATOM 2121 N N . PHE A 1 287 ? -6.538 -1.526 -5.659 1.00 96.94 287 PHE A N 1
ATOM 2122 C CA . PHE A 1 287 ? -6.669 -2.923 -5.258 1.00 96.94 287 PHE A CA 1
ATOM 2123 C C . PHE A 1 287 ? -7.476 -3.761 -6.259 1.00 96.94 287 PHE A C 1
ATOM 2125 O O . PHE A 1 287 ? -7.677 -4.946 -5.997 1.00 96.94 287 PHE A O 1
ATOM 2132 N N . ALA A 1 288 ? -7.950 -3.173 -7.365 1.00 94.81 288 ALA A N 1
ATOM 2133 C CA . ALA A 1 288 ? -8.762 -3.858 -8.364 1.00 94.81 288 ALA A CA 1
ATOM 2134 C C . ALA A 1 288 ? -8.040 -5.081 -8.949 1.00 94.81 288 ALA A C 1
ATOM 2136 O O . ALA A 1 288 ? -6.917 -4.987 -9.454 1.00 94.81 288 ALA A O 1
ATOM 2137 N N . TYR A 1 289 ? -8.716 -6.226 -8.918 1.00 91.44 289 TYR A N 1
ATOM 2138 C CA . TYR A 1 289 ? -8.228 -7.484 -9.467 1.00 91.44 289 TYR A CA 1
ATOM 2139 C C . TYR A 1 289 ? -9.264 -8.093 -10.427 1.00 91.44 289 TYR A C 1
ATOM 2141 O O . TYR A 1 289 ? -10.441 -8.161 -10.061 1.00 91.44 289 TYR A O 1
ATOM 2149 N N . PRO A 1 290 ? -8.845 -8.650 -11.587 1.00 88.81 290 PRO A N 1
ATOM 2150 C CA . PRO A 1 290 ? -7.464 -8.915 -12.022 1.00 88.81 290 PRO A CA 1
ATOM 2151 C C . PRO A 1 290 ? -6.781 -7.802 -12.832 1.00 88.81 290 PRO A C 1
ATOM 2153 O O . PRO A 1 290 ? -5.625 -7.979 -13.222 1.00 88.81 290 PRO A O 1
ATOM 2156 N N . GLU A 1 291 ? -7.449 -6.685 -13.107 1.00 85.38 291 GLU A N 1
ATOM 2157 C CA . GLU A 1 291 ? -6.987 -5.672 -14.061 1.00 85.38 291 GLU A CA 1
ATOM 2158 C C . GLU A 1 291 ? -5.656 -5.031 -13.638 1.00 85.38 291 GLU A C 1
ATOM 2160 O O . GLU A 1 291 ? -4.748 -4.909 -14.469 1.00 85.38 291 GLU A O 1
ATOM 2165 N N . ASN A 1 292 ? -5.495 -4.701 -12.347 1.00 87.75 292 ASN A N 1
ATOM 2166 C CA . ASN A 1 292 ? -4.245 -4.199 -11.760 1.00 87.75 292 ASN A CA 1
ATOM 2167 C C . ASN A 1 292 ? -3.594 -3.069 -12.594 1.00 87.75 292 ASN A C 1
ATOM 2169 O O . ASN A 1 292 ? -2.407 -3.131 -12.919 1.00 87.75 292 ASN A O 1
ATOM 2173 N N . THR A 1 293 ? -4.386 -2.090 -13.047 1.00 91.81 293 THR A N 1
ATOM 2174 C CA . THR A 1 293 ? -3.928 -1.008 -13.948 1.00 91.81 293 THR A CA 1
ATOM 2175 C C . THR A 1 293 ? -3.888 0.373 -13.311 1.00 91.81 293 THR A C 1
ATOM 2177 O O . THR A 1 293 ? -3.291 1.275 -13.885 1.00 91.81 293 THR A O 1
ATOM 2180 N N . MET A 1 294 ? -4.543 0.574 -12.168 1.00 96.62 294 MET A N 1
ATOM 2181 C CA . MET A 1 294 ? -4.645 1.902 -11.559 1.00 96.62 294 MET A CA 1
ATOM 2182 C C . MET A 1 294 ? -3.291 2.346 -10.996 1.00 96.62 294 MET A C 1
ATOM 2184 O O . MET A 1 294 ? -2.588 1.547 -10.394 1.00 96.62 294 MET A O 1
ATOM 2188 N N . THR A 1 295 ? -2.915 3.608 -11.162 1.00 96.69 295 THR A N 1
ATOM 2189 C CA . THR A 1 295 ? -1.617 4.150 -10.702 1.00 96.69 295 THR A CA 1
ATOM 2190 C C . THR A 1 295 ? -1.765 5.191 -9.597 1.00 96.69 295 THR A C 1
ATOM 2192 O O . THR A 1 295 ? -0.782 5.770 -9.147 1.00 96.69 295 THR A O 1
ATOM 2195 N N . GLU A 1 296 ? -2.989 5.407 -9.121 1.00 96.06 296 GLU A N 1
ATOM 2196 C CA . GLU A 1 296 ? -3.329 6.368 -8.078 1.00 96.06 296 GLU A CA 1
ATOM 2197 C C . GLU A 1 296 ? -4.368 5.766 -7.124 1.00 96.06 296 GLU A C 1
ATOM 2199 O O . GLU A 1 296 ? -5.032 4.776 -7.439 1.00 96.06 296 GLU A O 1
ATOM 2204 N N . LEU A 1 297 ? -4.502 6.364 -5.939 1.00 97.31 297 LEU A N 1
ATOM 2205 C CA . LEU A 1 297 ? -5.550 5.993 -4.993 1.00 97.31 297 LEU A CA 1
ATOM 2206 C C . LEU A 1 297 ? -6.886 6.583 -5.455 1.00 97.31 297 LEU A C 1
ATOM 2208 O O . LEU A 1 297 ? -7.002 7.794 -5.634 1.00 97.31 297 LEU A O 1
ATOM 2212 N N . SER A 1 298 ? -7.912 5.744 -5.580 1.00 96.12 298 SER A N 1
ATOM 2213 C CA . SER A 1 298 ? -9.286 6.230 -5.727 1.00 96.12 298 SER A CA 1
ATOM 2214 C C . SER A 1 298 ? -9.777 6.891 -4.437 1.00 96.12 298 SER A C 1
ATOM 2216 O O . SER A 1 298 ? -9.207 6.714 -3.356 1.00 96.12 298 SER A O 1
ATOM 2218 N N . PHE A 1 299 ? -10.918 7.581 -4.513 1.00 95.38 299 PHE A N 1
ATOM 2219 C CA . PHE A 1 299 ? -11.600 8.093 -3.321 1.00 95.38 299 PHE A CA 1
ATOM 2220 C C . PHE A 1 299 ? -11.843 6.990 -2.277 1.00 95.38 299 PHE A C 1
ATOM 2222 O O . PHE A 1 299 ? -11.651 7.209 -1.081 1.00 95.38 299 PHE A O 1
ATOM 2229 N N . LEU A 1 300 ? -12.246 5.795 -2.720 1.00 95.56 300 LEU A N 1
ATOM 2230 C CA . LEU A 1 300 ? -12.452 4.650 -1.838 1.00 95.56 300 LEU A CA 1
ATOM 2231 C C . LEU A 1 300 ? -11.142 4.205 -1.186 1.00 95.56 300 LEU A C 1
ATOM 2233 O O . LEU A 1 300 ? -11.112 3.971 0.021 1.00 95.56 300 LEU A O 1
ATOM 2237 N N . ASP A 1 301 ? -10.044 4.160 -1.933 1.00 97.81 301 ASP A N 1
ATOM 2238 C CA . ASP A 1 301 ? -8.740 3.762 -1.397 1.00 97.81 301 ASP A CA 1
ATOM 2239 C C . ASP A 1 301 ? -8.224 4.761 -0.359 1.00 97.81 301 ASP A C 1
ATOM 2241 O O . ASP A 1 301 ? -7.770 4.366 0.714 1.00 97.81 301 ASP A O 1
ATOM 2245 N N . GLU A 1 302 ? -8.379 6.062 -0.604 1.00 98.06 302 GLU A N 1
ATOM 2246 C CA . GLU A 1 302 ? -8.040 7.086 0.386 1.00 98.06 302 GLU A CA 1
ATOM 2247 C C . GLU A 1 302 ? -8.881 6.946 1.660 1.00 98.06 302 GLU A C 1
ATOM 2249 O O . GLU A 1 302 ? -8.369 7.096 2.775 1.00 98.06 302 GLU A O 1
ATOM 2254 N N . LYS A 1 303 ? -10.171 6.616 1.526 1.00 97.62 303 LYS A N 1
ATOM 2255 C CA . LYS A 1 303 ? -11.057 6.392 2.675 1.00 97.62 303 LYS A CA 1
ATOM 2256 C C . LYS A 1 303 ? -10.694 5.133 3.447 1.00 97.62 303 LYS A C 1
ATOM 2258 O O . LYS A 1 303 ? -10.645 5.184 4.676 1.00 97.62 303 LYS A O 1
ATOM 2263 N N . THR A 1 304 ? -10.369 4.035 2.772 1.00 96.94 304 THR A N 1
ATOM 2264 C CA . THR A 1 304 ? -9.878 2.825 3.450 1.00 96.94 304 THR A CA 1
ATOM 2265 C C . THR A 1 304 ? -8.538 3.072 4.139 1.00 96.94 304 THR A C 1
ATOM 2267 O O . THR A 1 304 ? -8.318 2.553 5.233 1.00 96.94 304 THR A O 1
ATOM 2270 N N . LEU A 1 305 ? -7.682 3.941 3.589 1.00 98.06 305 LEU A N 1
ATOM 2271 C CA . LEU A 1 305 ? -6.453 4.391 4.241 1.00 98.06 305 LEU A CA 1
ATOM 2272 C C . LEU A 1 305 ? -6.733 5.187 5.519 1.00 98.06 305 LEU A C 1
ATOM 2274 O O . LEU A 1 305 ? -6.160 4.876 6.567 1.00 98.06 305 LEU A O 1
ATOM 2278 N N . GLN A 1 306 ? -7.672 6.137 5.472 1.00 97.56 306 GLN A N 1
ATOM 2279 C CA . GLN A 1 306 ? -8.137 6.867 6.658 1.00 97.56 306 GLN A CA 1
ATOM 2280 C C . GLN A 1 306 ? -8.691 5.922 7.734 1.00 97.56 306 GLN A C 1
ATOM 2282 O O . GLN A 1 306 ? -8.415 6.117 8.918 1.00 97.56 306 GLN A O 1
ATOM 2287 N N . VAL A 1 307 ? -9.445 4.888 7.342 1.00 97.19 307 VAL A N 1
ATOM 2288 C CA . VAL A 1 307 ? -9.958 3.872 8.273 1.00 97.19 307 VAL A CA 1
ATOM 2289 C C . VAL A 1 307 ? -8.809 3.062 8.870 1.00 97.19 307 VAL A C 1
ATOM 2291 O O . VAL A 1 307 ? -8.675 3.025 10.095 1.00 97.19 307 VAL A O 1
ATOM 2294 N N . MET A 1 308 ? -7.949 2.474 8.027 1.00 97.38 308 MET A N 1
ATO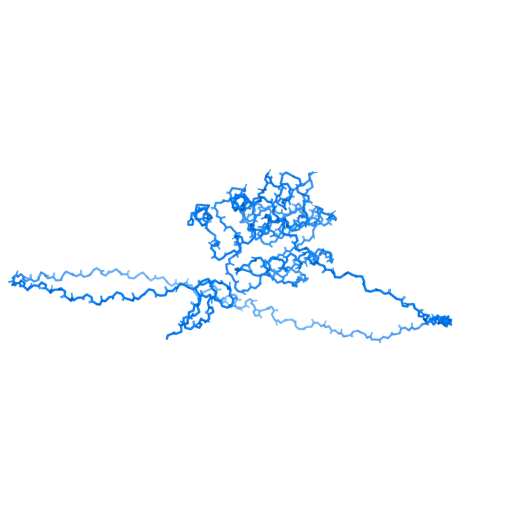M 2295 C CA . MET A 1 308 ? -6.796 1.669 8.442 1.00 97.38 308 MET A CA 1
ATOM 2296 C C . MET A 1 308 ? -5.947 2.417 9.457 1.00 97.38 308 MET A C 1
ATOM 2298 O O . MET A 1 308 ? -5.575 1.839 10.467 1.00 97.38 308 MET A O 1
ATOM 2302 N N . TYR A 1 309 ? -5.658 3.697 9.207 1.00 97.31 309 TYR A N 1
ATOM 2303 C CA . TYR A 1 309 ? -4.744 4.522 9.995 1.00 97.31 309 TYR A CA 1
ATOM 2304 C C . TYR A 1 309 ? -5.436 5.559 10.903 1.00 97.31 309 TYR A C 1
ATOM 2306 O O . TYR A 1 309 ? -4.817 6.534 11.342 1.00 97.31 309 TYR A O 1
ATOM 2314 N N . GLY A 1 310 ? -6.710 5.328 11.232 1.00 94.44 310 GLY A N 1
ATOM 2315 C CA . GLY A 1 310 ? -7.463 6.090 12.229 1.00 94.44 310 GLY A CA 1
ATOM 2316 C C . GLY A 1 310 ? -7.198 5.632 13.670 1.00 94.44 310 GLY A C 1
ATOM 2317 O O . GLY A 1 310 ? -6.703 4.533 13.915 1.00 94.44 310 GLY A O 1
ATOM 2318 N N . LEU A 1 311 ? -7.583 6.457 14.652 1.00 85.56 311 LEU A N 1
ATOM 2319 C CA . LEU A 1 311 ? -7.333 6.214 16.088 1.00 85.56 311 LEU A CA 1
ATOM 2320 C C . LEU A 1 311 ? -8.045 4.976 16.679 1.00 85.56 311 LEU A C 1
ATOM 2322 O O . LEU A 1 311 ? -7.716 4.554 17.784 1.00 85.56 311 LEU A O 1
ATOM 2326 N N . GLY A 1 312 ? -9.022 4.402 15.970 1.00 89.44 312 GLY A N 1
ATOM 2327 C CA . GLY A 1 312 ? -9.788 3.229 16.415 1.00 89.44 312 GLY A CA 1
ATOM 2328 C C . GLY A 1 312 ? -9.238 1.877 15.951 1.00 89.44 312 GLY A C 1
ATOM 2329 O O . GLY A 1 312 ? -9.782 0.850 16.347 1.00 89.44 312 GLY A O 1
ATOM 2330 N N . MET A 1 313 ? -8.192 1.865 15.119 1.00 94.69 313 MET A N 1
ATOM 2331 C CA . MET A 1 313 ? -7.642 0.642 14.532 1.00 94.69 313 MET A CA 1
ATOM 2332 C C . MET A 1 313 ? -6.266 0.331 15.111 1.00 94.69 313 MET A C 1
ATOM 2334 O O . MET A 1 313 ? -5.358 1.154 15.050 1.00 94.69 313 MET A O 1
ATOM 2338 N N . ASN A 1 314 ? -6.073 -0.886 15.611 1.00 93.94 314 ASN A N 1
ATOM 2339 C CA . ASN A 1 314 ? -4.810 -1.337 16.189 1.00 93.94 314 ASN A CA 1
ATOM 2340 C C . ASN A 1 314 ? -4.274 -2.560 15.448 1.00 93.94 314 ASN A C 1
ATOM 2342 O O . ASN A 1 314 ? -5.036 -3.414 14.995 1.00 93.94 314 ASN A O 1
ATOM 2346 N N . ASN A 1 315 ? -2.947 -2.661 15.362 1.00 94.69 315 ASN A N 1
ATOM 2347 C CA . ASN A 1 315 ? -2.306 -3.872 14.861 1.00 94.69 315 ASN A CA 1
ATOM 2348 C C . ASN A 1 315 ? -2.722 -5.085 15.712 1.00 94.69 315 ASN A C 1
ATOM 2350 O O . ASN A 1 315 ? -2.719 -5.006 16.941 1.00 94.69 315 ASN A O 1
ATOM 2354 N N . GLY A 1 316 ? -3.050 -6.197 15.058 1.00 94.44 316 GLY A N 1
ATOM 2355 C CA . GLY A 1 316 ? -3.461 -7.443 15.705 1.00 94.44 316 GLY A CA 1
ATOM 2356 C C . GLY A 1 316 ? -4.954 -7.553 16.038 1.00 94.44 316 GLY A C 1
ATOM 2357 O O . GLY A 1 316 ? -5.355 -8.573 16.591 1.00 94.44 316 GLY A O 1
ATOM 2358 N N . MET A 1 317 ? -5.784 -6.555 15.709 1.00 96.12 317 MET A N 1
ATOM 2359 C CA . MET A 1 317 ? -7.243 -6.680 15.845 1.00 96.12 317 MET A CA 1
ATOM 2360 C C . MET A 1 317 ? -7.782 -7.805 14.961 1.00 96.12 317 MET A C 1
ATOM 2362 O O . MET A 1 317 ? -7.376 -7.923 13.806 1.00 96.12 317 MET A O 1
ATOM 2366 N N . THR A 1 318 ? -8.710 -8.602 15.488 1.00 96.50 318 THR A N 1
ATOM 2367 C CA . THR A 1 318 ? -9.408 -9.629 14.701 1.00 96.50 318 THR A CA 1
ATOM 2368 C C . THR A 1 318 ? -10.398 -8.999 13.723 1.00 96.50 318 THR A C 1
ATOM 2370 O O . THR A 1 318 ? -10.813 -7.847 13.887 1.00 96.50 318 THR A O 1
ATOM 2373 N N . VAL A 1 319 ? -10.830 -9.778 12.729 1.00 95.06 319 VAL A N 1
ATOM 2374 C CA . VAL A 1 319 ? -11.922 -9.403 11.815 1.00 95.06 319 VAL A CA 1
ATOM 2375 C C . VAL A 1 319 ? -13.161 -8.955 12.603 1.00 95.06 319 VAL A C 1
ATOM 2377 O O . VAL A 1 319 ? -13.784 -7.948 12.268 1.00 95.06 319 VAL A O 1
ATOM 2380 N N . GLU A 1 320 ? -13.515 -9.664 13.676 1.00 94.88 320 GLU A N 1
ATOM 2381 C CA . GLU A 1 320 ? -14.666 -9.346 14.521 1.00 94.88 320 GLU A CA 1
ATOM 2382 C C . GLU A 1 320 ? -14.481 -8.041 15.298 1.00 94.88 320 GLU A C 1
ATOM 2384 O O . GLU A 1 320 ? -15.429 -7.260 15.407 1.00 94.88 320 GLU A O 1
ATOM 2389 N N . ASP A 1 321 ? -13.285 -7.784 15.834 1.00 96.50 321 ASP A N 1
ATOM 2390 C CA . ASP A 1 321 ? -12.983 -6.526 16.526 1.00 96.50 321 ASP A CA 1
ATOM 2391 C C . ASP A 1 321 ? -13.145 -5.339 15.576 1.00 96.50 321 ASP A C 1
ATOM 2393 O O . ASP A 1 321 ? -13.778 -4.342 15.925 1.00 96.50 321 ASP A O 1
ATOM 2397 N N . VAL A 1 322 ? -12.620 -5.469 14.357 1.00 96.62 322 VAL A N 1
ATOM 2398 C CA . VAL A 1 322 ? -12.728 -4.439 13.325 1.00 96.62 322 VAL A CA 1
ATOM 2399 C C . VAL A 1 322 ? -14.180 -4.232 12.904 1.00 96.62 322 VAL A C 1
ATOM 2401 O O . VAL A 1 322 ? -14.644 -3.093 12.877 1.00 96.62 322 VAL A O 1
ATOM 2404 N N . LYS A 1 323 ? -14.943 -5.306 12.662 1.00 95.25 323 LYS A N 1
ATOM 2405 C CA . LYS A 1 323 ? -16.375 -5.194 12.344 1.00 95.25 323 LYS A CA 1
ATOM 2406 C C . LYS A 1 323 ? -17.142 -4.440 13.428 1.00 95.25 323 LYS A C 1
ATOM 2408 O O . LYS A 1 323 ? -17.973 -3.598 13.098 1.00 95.25 323 LYS A O 1
ATOM 2413 N N . ARG A 1 324 ? -16.843 -4.685 14.712 1.00 95.25 324 ARG A N 1
ATOM 2414 C CA . ARG A 1 324 ? -17.446 -3.923 15.820 1.00 95.25 324 ARG A CA 1
ATOM 2415 C C . ARG A 1 324 ? -17.149 -2.430 15.721 1.00 95.25 324 ARG A C 1
ATOM 2417 O O . ARG A 1 324 ? -18.061 -1.635 15.886 1.00 95.25 324 ARG A O 1
ATOM 2424 N N . VAL A 1 325 ? -15.919 -2.045 15.387 1.00 94.31 325 VAL A N 1
ATOM 2425 C CA . VAL A 1 325 ? -15.551 -0.628 15.226 1.00 94.31 325 VAL A CA 1
ATOM 2426 C C . VAL A 1 325 ? -16.252 0.037 14.034 1.00 94.31 325 VAL A C 1
ATOM 2428 O O . VAL A 1 325 ? -16.602 1.217 14.119 1.00 94.31 325 VAL A O 1
ATOM 2431 N N . LEU A 1 326 ? -16.442 -0.691 12.931 1.00 94.00 326 LEU A N 1
ATOM 2432 C CA . LEU A 1 326 ? -16.966 -0.134 11.678 1.00 94.00 326 LEU A CA 1
ATOM 2433 C C . LEU A 1 326 ? -18.491 -0.059 11.627 1.00 94.00 326 LEU A C 1
ATOM 2435 O O . LEU A 1 326 ? -19.035 0.962 11.210 1.00 94.00 326 LEU A O 1
ATOM 2439 N N . PHE A 1 327 ? -19.168 -1.129 12.045 1.00 91.75 327 PHE A N 1
ATOM 2440 C CA . PHE A 1 327 ? -20.605 -1.312 11.811 1.00 91.75 327 PHE A CA 1
ATOM 2441 C C . PHE A 1 327 ? -21.453 -1.159 13.076 1.00 91.75 327 PHE A C 1
ATOM 2443 O O . PHE A 1 327 ? -22.667 -1.005 12.989 1.00 91.75 327 PHE A O 1
ATOM 2450 N N 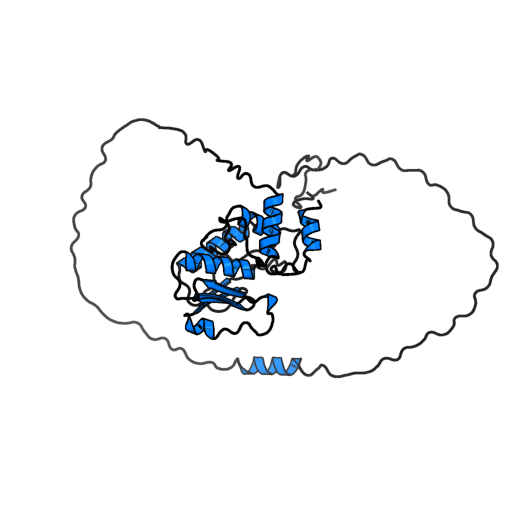. PHE A 1 328 ? -20.830 -1.193 14.255 1.00 81.19 328 PHE A N 1
ATOM 2451 C CA . PHE A 1 328 ? -21.523 -1.148 15.540 1.00 81.19 328 PHE A CA 1
ATOM 2452 C C . PHE A 1 328 ? -21.027 0.058 16.346 1.00 81.19 328 PHE A C 1
ATOM 2454 O O . PHE A 1 328 ? -20.273 -0.083 17.309 1.00 81.19 328 PHE A O 1
ATOM 2461 N N . ARG A 1 329 ? -21.432 1.253 15.902 1.00 59.00 329 ARG A N 1
ATOM 2462 C CA . ARG A 1 329 ? -21.270 2.509 16.646 1.00 59.00 329 ARG A CA 1
ATOM 2463 C C . ARG A 1 329 ? -22.517 2.850 17.444 1.00 59.00 329 ARG A C 1
ATOM 2465 O O . ARG A 1 329 ? -23.622 2.696 16.884 1.00 59.00 329 ARG A O 1
#